Protein AF-A0AAD2CSN5-F1 (afdb_monomer)

Nearest PDB structures (foldseek):
  7kzt-assembly1_L  TM=5.932E-01  e=1.330E-01  Homo sapiens
  6mlc-assembly1_B  TM=6.034E-01  e=1.330E-01  Homo sapiens
  8pda-assembly1_A  TM=5.761E-01  e=2.669E-01  Saccharomyces cerevisiae
  2m6m-assembly1_A  TM=4.533E-01  e=1.757E-01  Saccharomyces cerevisiae S288C

Organism: NCBI:txid2856

Solvent-accessible surface area (backbone atoms only — not comparable to full-atom values): 12809 Å² total; per-residue (Å²): 144,80,83,89,76,83,80,83,79,79,57,78,70,61,60,58,55,56,52,52,53,52,52,53,49,50,52,51,50,52,52,46,53,64,58,66,73,65,65,68,61,76,75,71,47,57,71,68,58,54,49,53,52,51,52,51,53,54,51,51,54,51,53,52,54,54,51,56,68,67,59,58,88,75,79,79,76,84,75,85,80,82,87,80,88,81,88,78,84,89,81,79,88,77,92,76,90,82,80,84,77,94,78,91,76,93,72,88,72,85,68,79,77,68,81,75,72,70,71,39,21,84,82,83,69,45,68,76,57,94,90,62,66,66,42,64,45,80,73,30,97,85,47,89,61,55,32,43,45,69,61,49,50,51,53,49,55,59,32,49,75,69,74,41,43,73,39,52,34,93,86,79,59,46,69,34,45,80,51,81,75,83,74,75,76,76,78,78,76,78,129

Structure (mmCIF, N/CA/C/O backbone):
data_AF-A0AAD2CSN5-F1
#
_entry.id   AF-A0AAD2CSN5-F1
#
loop_
_atom_site.group_PDB
_atom_site.id
_atom_site.type_symbol
_atom_site.label_atom_id
_atom_site.label_alt_id
_atom_site.label_comp_id
_atom_site.label_asym_id
_atom_site.label_entity_id
_atom_site.label_seq_id
_atom_site.pdbx_PDB_ins_code
_atom_site.Cartn_x
_atom_site.Cartn_y
_atom_site.Cartn_z
_atom_site.occupancy
_atom_site.B_iso_or_equiv
_atom_site.auth_seq_id
_atom_site.auth_comp_id
_atom_site.auth_asym_id
_atom_site.auth_atom_id
_atom_site.pdbx_PDB_model_num
ATOM 1 N N . MET A 1 1 ? 34.321 -3.246 55.888 1.00 54.03 1 MET A N 1
ATOM 2 C CA . MET A 1 1 ? 34.648 -2.143 54.964 1.00 54.03 1 MET A CA 1
ATOM 3 C C . MET A 1 1 ? 34.323 -2.605 53.552 1.00 54.03 1 MET A C 1
ATOM 5 O O . MET A 1 1 ? 35.199 -3.124 52.880 1.00 54.03 1 MET A O 1
ATOM 9 N N . ALA A 1 2 ? 33.052 -2.525 53.166 1.00 47.31 2 ALA A N 1
ATOM 10 C CA . ALA A 1 2 ? 32.597 -2.768 51.800 1.00 47.31 2 ALA A CA 1
ATOM 11 C C . ALA A 1 2 ? 31.306 -1.960 51.606 1.00 47.31 2 ALA A C 1
ATOM 13 O O . ALA A 1 2 ? 30.237 -2.350 52.062 1.00 47.31 2 ALA A O 1
ATOM 14 N N . ASP A 1 3 ? 31.517 -0.749 51.101 1.00 52.47 3 ASP A N 1
ATOM 15 C CA . ASP A 1 3 ? 30.753 -0.042 50.076 1.00 52.47 3 ASP A CA 1
ATOM 16 C C . ASP A 1 3 ? 29.225 0.055 50.190 1.00 52.47 3 ASP A C 1
ATOM 18 O O . ASP A 1 3 ? 28.448 -0.752 49.686 1.00 52.47 3 ASP A O 1
ATOM 22 N N . LEU A 1 4 ? 28.832 1.192 50.769 1.00 53.72 4 LEU A N 1
ATOM 23 C CA . LEU A 1 4 ? 27.600 1.925 50.497 1.00 53.72 4 LEU A CA 1
ATOM 24 C C . LEU A 1 4 ? 27.617 2.437 49.044 1.00 53.72 4 LEU A C 1
ATOM 26 O O . LEU A 1 4 ? 28.234 3.460 48.748 1.00 53.72 4 LEU A O 1
ATOM 30 N N . ILE A 1 5 ? 26.934 1.741 48.135 1.00 60.12 5 ILE A N 1
ATOM 31 C CA . ILE A 1 5 ? 26.637 2.254 46.791 1.00 60.12 5 ILE A CA 1
ATOM 32 C C . ILE A 1 5 ? 25.279 2.965 46.852 1.00 60.12 5 ILE A C 1
ATOM 34 O O . ILE A 1 5 ? 24.232 2.327 46.960 1.00 60.12 5 ILE A O 1
ATOM 38 N N . ASN A 1 6 ? 25.325 4.299 46.804 1.00 53.41 6 ASN A N 1
ATOM 39 C CA . ASN A 1 6 ? 24.172 5.194 46.674 1.00 53.41 6 ASN A CA 1
ATOM 40 C C . ASN A 1 6 ? 23.344 4.840 45.426 1.00 53.41 6 ASN A C 1
ATOM 42 O O . ASN A 1 6 ? 23.860 4.887 44.309 1.00 53.41 6 ASN A O 1
ATOM 46 N N . LYS A 1 7 ? 22.055 4.537 45.618 1.00 56.94 7 LYS A N 1
ATOM 47 C CA . LYS A 1 7 ? 21.081 4.221 44.555 1.00 56.94 7 LYS A CA 1
ATOM 48 C C . LYS A 1 7 ? 20.264 5.426 44.063 1.00 56.94 7 LYS A C 1
ATOM 50 O O . LYS A 1 7 ? 19.450 5.266 43.162 1.00 56.94 7 LYS A O 1
ATOM 55 N N . ASP A 1 8 ? 20.520 6.631 44.567 1.00 56.34 8 ASP A N 1
ATOM 56 C CA . ASP A 1 8 ? 19.623 7.781 44.359 1.00 56.34 8 ASP A CA 1
ATOM 57 C C . ASP A 1 8 ? 19.970 8.680 43.153 1.00 56.34 8 ASP A C 1
ATOM 59 O O . ASP A 1 8 ? 19.539 9.826 43.089 1.00 56.34 8 ASP A O 1
ATOM 63 N N . TYR A 1 9 ? 20.743 8.192 42.174 1.00 53.38 9 TYR A N 1
ATOM 64 C CA . TYR A 1 9 ? 21.194 9.000 41.021 1.00 53.38 9 TYR A CA 1
ATOM 65 C C . TYR A 1 9 ? 20.470 8.726 39.693 1.00 53.38 9 TYR A C 1
ATOM 67 O O . TYR A 1 9 ? 20.912 9.191 38.642 1.00 53.38 9 TYR A O 1
ATOM 75 N N . LEU A 1 10 ? 19.339 8.019 39.711 1.00 56.28 10 LEU A N 1
ATOM 76 C CA . LEU A 1 10 ? 18.450 7.917 38.548 1.00 56.28 10 LEU A CA 1
ATOM 77 C C . LEU A 1 10 ? 17.336 8.967 38.662 1.00 56.28 10 LEU A C 1
ATOM 79 O O . LEU A 1 10 ? 16.172 8.652 38.881 1.00 56.28 10 LEU A O 1
ATOM 83 N N . SER A 1 11 ? 17.735 10.238 38.548 1.00 58.28 11 SER A N 1
ATOM 84 C CA . SER A 1 11 ? 16.822 11.379 38.420 1.00 58.28 11 SER A CA 1
ATOM 85 C C . SER A 1 11 ? 16.024 11.259 37.115 1.00 58.28 11 SER A C 1
ATOM 87 O O . SER A 1 11 ? 16.591 10.947 36.062 1.00 58.28 11 SER A O 1
ATOM 89 N N . ASN A 1 12 ? 14.721 11.547 37.176 1.00 57.88 12 ASN A N 1
ATOM 90 C CA . ASN A 1 12 ? 13.755 11.520 36.063 1.00 57.88 12 ASN A CA 1
ATOM 91 C C . ASN A 1 12 ? 14.154 12.363 34.830 1.00 57.88 12 ASN A C 1
ATOM 93 O O . ASN A 1 12 ? 13.525 12.260 33.778 1.00 57.88 12 ASN A O 1
ATOM 97 N N . ASP A 1 13 ? 15.215 13.161 34.919 1.00 58.38 13 ASP A N 1
ATOM 98 C CA . ASP A 1 13 ? 15.702 14.026 33.842 1.00 58.38 13 ASP A CA 1
ATOM 99 C C . ASP A 1 13 ? 16.348 13.246 32.680 1.00 58.38 13 ASP A C 1
ATOM 101 O O . ASP A 1 13 ? 16.344 13.706 31.537 1.00 58.38 13 ASP A O 1
ATOM 105 N N . GLY A 1 14 ? 16.855 12.031 32.927 1.00 56.25 14 GLY A N 1
ATOM 106 C CA . GLY A 1 14 ? 17.477 11.203 31.883 1.00 56.25 14 GLY A CA 1
ATOM 107 C C . GLY A 1 14 ? 16.490 10.670 30.834 1.00 56.25 14 GLY A C 1
ATOM 108 O O . GLY A 1 14 ? 16.851 10.493 29.667 1.00 56.25 14 GLY A O 1
ATOM 109 N N . ALA A 1 15 ? 15.228 10.457 31.219 1.00 62.59 15 ALA A N 1
ATOM 110 C CA . ALA A 1 15 ? 14.200 9.891 30.343 1.00 62.59 15 ALA A CA 1
ATOM 111 C C . ALA A 1 15 ? 13.746 10.873 29.242 1.00 62.59 15 ALA A C 1
ATOM 113 O O . ALA A 1 15 ? 13.434 10.461 28.119 1.00 62.59 15 ALA A O 1
ATOM 114 N N . PHE A 1 16 ? 13.776 12.179 29.522 1.00 69.38 16 PHE A N 1
ATOM 115 C CA . PHE A 1 16 ? 13.404 13.220 28.556 1.00 69.38 16 PHE A CA 1
ATOM 116 C C . PHE A 1 16 ? 14.438 13.390 27.436 1.00 69.38 16 PHE A C 1
ATOM 118 O O . PHE A 1 16 ? 14.083 13.655 26.288 1.00 69.38 16 PHE A O 1
ATOM 125 N N . ILE A 1 17 ? 15.723 13.184 27.734 1.00 72.12 17 ILE A N 1
ATOM 126 C CA . ILE A 1 17 ? 16.783 13.297 26.724 1.00 72.12 17 ILE A CA 1
ATOM 127 C C . ILE A 1 17 ? 16.720 12.127 25.732 1.00 72.12 17 ILE A C 1
ATOM 129 O O . ILE A 1 17 ? 16.844 12.330 24.524 1.00 72.12 17 ILE A O 1
ATOM 133 N N . LEU A 1 18 ? 16.462 10.910 26.217 1.00 72.62 18 LEU A N 1
ATOM 134 C CA . LEU A 1 18 ? 16.354 9.717 25.369 1.00 72.62 18 LEU A CA 1
ATOM 135 C C . LEU A 1 18 ? 15.152 9.782 24.418 1.00 72.62 18 LEU A C 1
ATOM 137 O O . LEU A 1 18 ? 15.288 9.497 23.228 1.00 72.62 18 LEU A O 1
ATOM 141 N N . THR A 1 19 ? 13.994 10.213 24.917 1.00 75.94 19 THR A N 1
ATOM 142 C CA . THR A 1 19 ? 12.788 10.394 24.092 1.00 75.94 19 THR A CA 1
ATOM 143 C C . THR A 1 19 ? 12.975 11.495 23.048 1.00 75.94 19 THR A C 1
ATOM 145 O O . THR A 1 19 ? 12.644 11.288 21.879 1.00 75.94 19 THR A O 1
ATOM 148 N N . GLY A 1 20 ? 13.600 12.617 23.418 1.00 80.94 20 GLY A N 1
ATOM 149 C CA . GLY A 1 20 ? 13.918 13.698 22.482 1.00 80.94 20 GLY A CA 1
ATOM 150 C C . GLY A 1 20 ? 14.808 13.257 21.312 1.00 80.94 20 GLY A C 1
ATOM 151 O O . GLY A 1 20 ? 14.524 13.587 20.159 1.00 80.94 20 GLY A O 1
ATOM 152 N N . VAL A 1 21 ? 15.850 12.461 21.577 1.00 83.19 21 VAL A N 1
ATOM 153 C CA . VAL A 1 21 ? 16.768 11.963 20.534 1.00 83.19 21 VAL A CA 1
ATOM 154 C C . VAL A 1 21 ? 16.072 10.985 19.580 1.00 83.19 21 VAL A C 1
ATOM 156 O O . VAL A 1 21 ? 16.284 11.060 18.367 1.00 83.19 21 VAL A O 1
ATOM 159 N N . LEU A 1 22 ? 15.206 10.104 20.091 1.00 83.56 22 LEU A N 1
ATOM 160 C CA . LEU A 1 22 ? 14.456 9.153 19.262 1.00 83.56 22 LEU A CA 1
ATOM 161 C C . LEU A 1 22 ? 13.458 9.856 18.331 1.00 83.56 22 LEU A C 1
ATOM 163 O O . LEU A 1 22 ? 13.408 9.543 17.140 1.00 83.56 22 LEU A O 1
ATOM 167 N N . VAL A 1 23 ? 12.718 10.846 18.841 1.00 87.88 23 VAL A N 1
ATOM 168 C CA . VAL A 1 23 ? 11.764 11.632 18.040 1.00 87.88 23 VAL A CA 1
ATOM 169 C C . VAL A 1 23 ? 12.491 12.437 16.961 1.00 87.88 23 VAL A C 1
ATOM 171 O O . VAL A 1 23 ? 12.096 12.404 15.795 1.00 87.88 23 VAL A O 1
ATOM 174 N N . ALA A 1 24 ? 13.600 13.100 17.304 1.00 88.94 24 ALA A N 1
ATOM 175 C CA . ALA A 1 24 ? 14.408 13.827 16.327 1.00 88.94 24 ALA A CA 1
ATOM 176 C C . ALA A 1 24 ? 14.961 12.896 15.230 1.00 88.94 24 ALA A C 1
ATOM 178 O O . ALA A 1 24 ? 14.897 13.227 14.044 1.00 88.94 24 ALA A O 1
ATOM 179 N N . GLY A 1 25 ? 15.439 11.702 15.599 1.00 86.31 25 GLY A N 1
ATOM 180 C CA . GLY A 1 25 ? 15.899 10.689 14.648 1.00 86.31 25 GLY A CA 1
ATOM 181 C C . GLY A 1 25 ? 14.795 10.204 13.701 1.00 86.31 25 GLY A C 1
ATOM 182 O O . GLY A 1 25 ? 15.027 10.086 12.495 1.00 86.31 25 GLY A O 1
ATOM 183 N N . ALA A 1 26 ? 13.581 9.985 14.216 1.00 85.00 26 ALA A N 1
ATOM 184 C CA . ALA A 1 26 ? 12.422 9.591 13.415 1.00 85.00 26 ALA A CA 1
ATOM 185 C C . ALA A 1 26 ? 12.023 10.680 12.407 1.00 85.00 26 ALA A C 1
ATOM 187 O O . ALA A 1 26 ? 11.817 10.377 11.231 1.00 85.00 26 ALA A O 1
ATOM 188 N N . LEU A 1 27 ? 12.005 11.950 12.825 1.00 89.44 27 LEU A N 1
ATOM 189 C CA . LEU A 1 27 ? 11.700 13.081 11.944 1.00 89.44 27 LEU A CA 1
ATOM 190 C C . LEU A 1 27 ? 12.760 13.269 10.851 1.00 89.44 27 LEU A C 1
ATOM 192 O O . LEU A 1 27 ? 12.413 13.491 9.691 1.00 89.44 27 LEU A O 1
ATOM 196 N N . ILE A 1 28 ? 14.047 13.124 11.184 1.00 85.06 28 ILE A N 1
ATOM 197 C CA . ILE A 1 28 ? 15.138 13.189 10.199 1.00 85.06 28 ILE A CA 1
ATOM 198 C C . ILE A 1 28 ? 15.017 12.044 9.190 1.00 85.06 28 ILE A C 1
ATOM 200 O O . ILE A 1 28 ? 15.126 12.277 7.986 1.00 85.06 28 ILE A O 1
ATOM 204 N N . LYS A 1 29 ? 14.747 10.816 9.650 1.00 82.44 29 LYS A N 1
ATOM 205 C CA . LYS A 1 29 ? 14.558 9.651 8.775 1.00 82.44 29 LYS A CA 1
ATOM 206 C C . LYS A 1 29 ? 13.332 9.818 7.877 1.00 82.44 29 LYS A C 1
ATOM 208 O O . LYS A 1 29 ? 13.428 9.568 6.680 1.00 82.44 29 LYS A O 1
ATOM 213 N N . TYR A 1 30 ? 12.216 10.301 8.418 1.00 81.69 30 TYR A N 1
ATOM 214 C CA . TYR A 1 30 ? 11.004 10.603 7.655 1.00 81.69 30 TYR A CA 1
ATOM 215 C C . TYR A 1 30 ? 11.252 11.680 6.589 1.00 81.69 30 TYR A C 1
ATOM 217 O O . TYR A 1 30 ? 10.888 11.505 5.425 1.00 81.69 30 TYR A O 1
ATOM 225 N N . ALA A 1 31 ? 11.953 12.762 6.942 1.00 77.62 31 ALA A N 1
ATOM 226 C CA . ALA A 1 31 ? 12.332 13.813 6.002 1.00 77.62 31 ALA A CA 1
ATOM 227 C C . ALA A 1 31 ? 13.316 13.313 4.929 1.00 77.62 31 ALA A C 1
ATOM 229 O O . ALA A 1 31 ? 13.211 13.709 3.767 1.00 77.62 31 ALA A O 1
ATOM 230 N N . TYR A 1 32 ? 14.250 12.427 5.291 1.00 73.62 32 TYR A N 1
ATOM 231 C CA . TYR A 1 32 ? 15.197 11.816 4.357 1.00 73.62 32 TYR A CA 1
ATOM 232 C C . TYR A 1 32 ? 14.491 10.881 3.373 1.00 73.62 32 TYR A C 1
ATOM 234 O O . TYR A 1 32 ? 14.701 10.996 2.169 1.00 73.62 32 TYR A O 1
ATOM 242 N N . LEU A 1 33 ? 13.588 10.022 3.852 1.00 68.75 33 LEU A N 1
ATOM 243 C CA . LEU A 1 33 ? 12.766 9.157 3.000 1.00 68.75 33 LEU A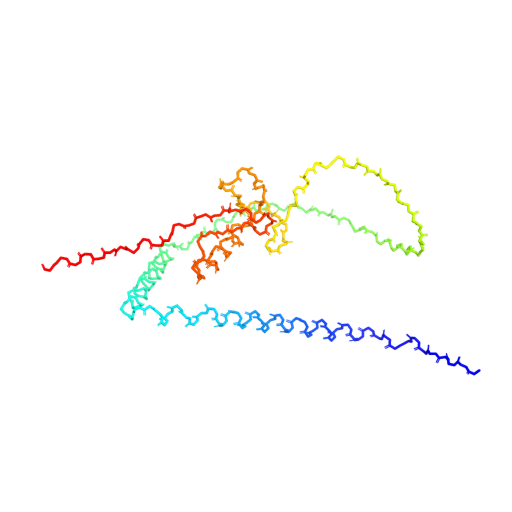 CA 1
ATOM 244 C C . LEU A 1 33 ? 11.856 9.980 2.076 1.00 68.75 33 LEU A C 1
ATOM 246 O O . LEU A 1 33 ? 11.791 9.709 0.877 1.00 68.75 33 LEU A O 1
ATOM 250 N N . SER A 1 34 ? 11.258 11.056 2.594 1.00 71.50 34 SER A N 1
ATOM 251 C CA . SER A 1 34 ? 10.435 11.983 1.808 1.00 71.50 34 SER A CA 1
ATOM 252 C C . SER A 1 34 ? 11.236 12.741 0.739 1.00 71.50 34 SER A C 1
ATOM 254 O O . SER A 1 34 ? 10.705 13.054 -0.326 1.00 71.50 34 SER A O 1
ATOM 256 N N . ARG A 1 35 ? 12.521 13.042 0.985 1.00 64.12 35 ARG A N 1
ATOM 257 C CA . ARG A 1 35 ? 13.393 13.747 0.024 1.00 64.12 35 ARG A CA 1
ATOM 258 C C . ARG A 1 35 ? 14.090 12.824 -0.973 1.00 64.12 35 ARG A C 1
ATOM 260 O O . ARG A 1 35 ? 14.233 13.211 -2.130 1.00 64.12 35 ARG A O 1
ATOM 267 N N . CYS A 1 36 ? 14.508 11.628 -0.566 1.00 51.25 36 CYS A N 1
ATOM 268 C CA . CYS A 1 36 ? 15.150 10.662 -1.460 1.00 51.25 36 CYS A CA 1
ATOM 269 C C . CYS A 1 36 ? 14.147 9.934 -2.368 1.00 51.25 36 CYS A C 1
ATOM 271 O O . CYS A 1 36 ? 14.530 9.512 -3.452 1.00 51.25 36 CYS A O 1
ATOM 273 N N . GLY A 1 37 ? 12.863 9.852 -1.995 1.00 47.75 37 GLY A N 1
ATOM 274 C CA . GLY A 1 37 ? 11.825 9.203 -2.807 1.00 47.75 37 GLY A CA 1
ATOM 275 C C . GLY A 1 37 ? 11.307 9.999 -4.014 1.00 47.75 37 GLY A C 1
ATOM 276 O O . GLY A 1 37 ? 10.537 9.451 -4.795 1.00 47.75 37 GLY A O 1
ATOM 277 N N . ARG A 1 38 ? 11.700 11.270 -4.191 1.00 48.91 38 ARG A N 1
ATOM 278 C CA . ARG A 1 38 ? 11.175 12.140 -5.267 1.00 48.91 38 ARG A CA 1
ATOM 279 C C . ARG A 1 38 ? 12.132 12.422 -6.423 1.00 48.91 38 ARG A C 1
ATOM 281 O O . ARG A 1 38 ? 11.715 13.070 -7.372 1.00 48.91 38 ARG A O 1
ATOM 288 N N . ARG A 1 39 ? 13.397 11.992 -6.362 1.00 50.38 39 ARG A N 1
ATOM 289 C CA . ARG A 1 39 ? 14.408 12.437 -7.342 1.00 50.38 39 ARG A CA 1
ATOM 290 C C . ARG A 1 39 ? 14.676 11.511 -8.523 1.00 50.38 39 ARG A C 1
ATOM 292 O O . ARG A 1 39 ? 15.367 11.944 -9.422 1.00 50.38 39 ARG A O 1
ATOM 299 N N . THR A 1 40 ? 14.134 10.299 -8.589 1.00 51.69 40 THR A N 1
ATOM 300 C CA . THR A 1 40 ? 14.549 9.355 -9.650 1.00 51.69 40 THR A CA 1
ATOM 301 C C . THR A 1 40 ? 13.484 9.027 -10.688 1.00 51.69 40 THR A C 1
ATOM 303 O O . THR A 1 40 ? 13.754 8.212 -11.560 1.00 51.69 40 THR A O 1
ATOM 306 N N . PHE A 1 41 ? 12.287 9.620 -10.618 1.00 50.75 41 PHE A N 1
ATOM 307 C CA . PHE A 1 41 ? 11.259 9.373 -11.638 1.00 50.75 41 PHE A CA 1
ATOM 308 C C . PHE A 1 41 ? 11.254 10.440 -12.739 1.00 50.75 41 PHE A C 1
ATOM 310 O O . PHE A 1 41 ? 11.242 10.095 -13.913 1.00 50.75 41 PHE A O 1
ATOM 317 N N . GLU A 1 42 ? 11.365 11.724 -12.384 1.00 54.47 42 GLU A N 1
ATOM 318 C CA . GLU A 1 42 ? 11.400 12.818 -13.372 1.00 54.47 42 GLU A CA 1
ATOM 319 C C . GLU A 1 42 ? 12.690 12.825 -14.216 1.00 54.47 42 GLU A C 1
ATOM 321 O O . GLU A 1 42 ? 12.665 13.288 -15.347 1.00 54.47 42 GLU A O 1
ATOM 326 N N . GLU A 1 43 ? 13.802 12.286 -13.696 1.00 56.72 43 GLU A N 1
ATOM 327 C CA . GLU A 1 43 ? 15.080 12.175 -14.429 1.00 56.72 43 GLU A CA 1
ATOM 328 C C . GLU A 1 43 ? 15.134 10.986 -15.402 1.00 56.72 43 GLU A C 1
ATOM 330 O O . GLU A 1 43 ? 16.008 10.948 -16.263 1.00 56.72 43 GLU A O 1
ATOM 335 N N . LEU A 1 44 ? 14.232 10.008 -15.260 1.00 67.62 44 LEU A N 1
ATOM 336 C CA . LEU A 1 44 ? 14.195 8.813 -16.112 1.00 67.62 44 LEU A CA 1
ATOM 337 C C . LEU A 1 44 ? 13.106 8.881 -17.195 1.00 67.62 44 LEU A C 1
ATOM 339 O O . LEU A 1 44 ? 13.051 8.001 -18.051 1.00 67.62 44 LEU A O 1
ATOM 343 N N . MET A 1 45 ? 12.234 9.888 -17.134 1.00 73.56 45 MET A N 1
ATOM 344 C CA . MET A 1 45 ? 11.224 10.155 -18.153 1.00 73.56 45 MET A CA 1
ATOM 345 C C . MET A 1 45 ? 11.832 10.934 -19.315 1.00 73.56 45 MET A C 1
ATOM 347 O O . MET A 1 45 ? 12.668 11.818 -19.120 1.00 73.56 45 MET A O 1
ATOM 351 N N . ASP A 1 46 ? 11.376 10.620 -20.525 1.00 88.31 46 ASP A N 1
ATOM 352 C CA . ASP A 1 46 ? 11.735 11.386 -21.710 1.00 88.31 46 ASP A CA 1
ATOM 353 C C . ASP A 1 46 ? 11.258 12.845 -21.528 1.00 88.31 46 ASP A C 1
ATOM 355 O O . ASP A 1 46 ? 10.117 13.064 -21.095 1.00 88.31 46 ASP A O 1
ATOM 359 N N . PRO A 1 47 ? 12.104 13.863 -21.784 1.00 88.12 47 PRO A N 1
ATOM 360 C CA . PRO A 1 47 ? 11.743 15.269 -21.596 1.00 88.12 47 PRO A CA 1
ATOM 361 C C . PRO A 1 47 ? 10.457 15.681 -22.327 1.00 88.12 47 PRO A C 1
ATOM 363 O O . PRO A 1 47 ? 9.741 16.551 -21.828 1.00 88.12 47 PRO A O 1
ATOM 366 N N . GLU A 1 48 ? 10.136 15.049 -23.460 1.00 92.94 48 GLU A N 1
ATOM 367 C CA . GLU A 1 48 ? 8.891 15.298 -24.198 1.00 92.94 48 GLU A CA 1
ATOM 368 C C . GLU A 1 48 ? 7.652 14.825 -23.415 1.00 92.94 48 GLU A C 1
ATOM 370 O O . GLU A 1 48 ? 6.665 15.554 -23.280 1.00 92.94 48 GLU A O 1
ATOM 375 N N . GLU A 1 49 ? 7.716 13.636 -22.813 1.00 89.88 49 GLU A N 1
ATOM 376 C CA . GLU A 1 49 ? 6.618 13.070 -22.022 1.00 89.88 49 GLU A CA 1
ATOM 377 C C . GLU A 1 49 ? 6.421 13.840 -20.705 1.00 89.88 49 GLU A C 1
ATOM 379 O O . GLU A 1 49 ? 5.291 14.079 -20.268 1.00 89.88 49 GLU A O 1
ATOM 384 N N . ALA A 1 50 ? 7.516 14.319 -20.106 1.00 85.00 50 ALA A N 1
ATOM 385 C CA . ALA A 1 50 ? 7.468 15.182 -18.928 1.00 85.00 50 ALA A CA 1
ATOM 386 C C . ALA A 1 50 ? 6.768 16.521 -19.216 1.00 85.00 50 ALA A C 1
ATOM 388 O O . ALA A 1 50 ? 6.006 17.020 -18.381 1.00 85.00 50 ALA A O 1
ATOM 389 N N . GLU A 1 51 ? 6.990 17.108 -20.395 1.00 92.69 51 GLU A N 1
ATOM 390 C CA . GLU A 1 51 ? 6.289 18.324 -20.804 1.00 92.69 51 GLU A CA 1
ATOM 391 C C . GLU A 1 51 ? 4.797 18.060 -21.045 1.00 92.69 51 GLU A C 1
ATOM 393 O O . GLU A 1 51 ? 3.959 18.804 -20.526 1.00 92.69 51 GLU A O 1
ATOM 398 N N . ALA A 1 52 ? 4.451 16.974 -21.741 1.00 92.81 52 ALA A N 1
ATOM 399 C CA . ALA A 1 52 ? 3.061 16.584 -21.975 1.00 92.81 52 ALA A CA 1
ATOM 400 C C . ALA A 1 52 ? 2.291 16.388 -20.658 1.00 92.81 52 ALA A C 1
ATOM 402 O O . ALA A 1 52 ? 1.177 16.893 -20.495 1.00 92.81 52 ALA A O 1
ATOM 403 N N . GLN A 1 53 ? 2.911 15.742 -19.668 1.00 88.56 53 GLN A N 1
ATOM 404 C CA . GLN A 1 53 ? 2.294 15.534 -18.360 1.00 88.56 53 GLN A CA 1
ATOM 405 C C . GLN A 1 53 ? 2.108 16.850 -17.586 1.00 88.56 53 GLN A C 1
ATOM 407 O O . GLN A 1 53 ? 1.079 17.051 -16.934 1.00 88.56 53 GLN A O 1
ATOM 412 N N . ARG A 1 54 ? 3.059 17.790 -17.688 1.00 89.75 54 ARG A N 1
ATOM 413 C CA . ARG A 1 54 ? 2.906 19.143 -17.121 1.00 89.75 54 ARG A CA 1
ATOM 414 C C . ARG A 1 54 ? 1.770 19.908 -17.794 1.00 89.75 54 ARG A C 1
ATOM 416 O O . ARG A 1 54 ? 1.004 20.570 -17.095 1.00 89.75 54 ARG A O 1
ATOM 423 N N . GLN A 1 55 ? 1.631 19.798 -19.115 1.00 96.12 55 GLN A N 1
ATOM 424 C CA . GLN A 1 55 ? 0.528 20.413 -19.854 1.00 96.12 55 GLN A CA 1
ATOM 425 C C . GLN A 1 55 ? -0.826 19.806 -19.460 1.00 96.12 55 GLN A C 1
ATOM 427 O O . GLN A 1 55 ? -1.775 20.554 -19.222 1.00 96.12 55 GLN A O 1
ATOM 432 N N . GLN A 1 56 ? -0.911 18.480 -19.313 1.00 94.94 56 GLN A N 1
ATOM 433 C CA . GLN A 1 56 ? -2.127 17.798 -18.866 1.00 94.94 56 GLN A CA 1
ATOM 434 C C . GLN A 1 56 ? -2.523 18.223 -17.449 1.00 94.94 56 GLN A C 1
ATOM 436 O O . GLN A 1 56 ? -3.660 18.633 -17.226 1.00 94.94 56 GLN A O 1
ATOM 441 N N . LYS A 1 57 ? -1.578 18.213 -16.503 1.00 92.88 57 LYS A N 1
ATOM 442 C CA . LYS A 1 57 ? -1.839 18.651 -15.128 1.00 92.88 57 LYS A CA 1
ATOM 443 C C . LYS A 1 57 ? -2.267 20.120 -15.068 1.00 92.88 57 LYS A C 1
ATOM 445 O O . LYS A 1 57 ? -3.211 20.462 -14.363 1.00 92.88 57 LYS A O 1
ATOM 450 N N . ALA A 1 58 ? -1.620 20.990 -15.846 1.00 94.75 58 ALA A N 1
ATOM 451 C CA . ALA A 1 58 ? -2.017 22.391 -15.946 1.00 94.75 58 ALA A CA 1
ATOM 452 C C . ALA A 1 58 ? -3.427 22.557 -16.548 1.00 94.75 58 ALA A C 1
ATOM 454 O O . ALA A 1 58 ? -4.160 23.467 -16.160 1.00 94.75 58 ALA A O 1
ATOM 455 N N . ALA A 1 59 ? -3.829 21.692 -17.484 1.00 95.88 59 ALA A N 1
ATOM 456 C CA . ALA A 1 59 ? -5.183 21.682 -18.030 1.00 95.88 59 ALA A CA 1
ATOM 457 C C . ALA A 1 59 ? -6.219 21.219 -16.990 1.00 95.88 59 ALA A C 1
ATOM 459 O O . ALA A 1 59 ? -7.270 21.847 -16.864 1.00 95.88 59 ALA A O 1
ATOM 460 N N . GLU A 1 60 ? -5.913 20.188 -16.202 1.00 94.19 60 GLU A N 1
ATOM 461 C CA . GLU A 1 60 ? -6.774 19.727 -15.105 1.00 94.19 60 GLU A CA 1
ATOM 462 C C . GLU A 1 60 ? -6.951 20.800 -14.023 1.00 94.19 60 GLU A C 1
ATOM 464 O O . GLU A 1 60 ? -8.075 21.063 -13.592 1.00 94.19 60 GLU A O 1
ATOM 469 N N . GLU A 1 61 ? -5.876 21.492 -13.633 1.00 94.19 61 GLU A N 1
ATOM 470 C CA . GLU A 1 61 ? -5.952 22.602 -12.674 1.00 94.19 61 GLU A CA 1
ATOM 471 C C . GLU A 1 61 ? -6.821 23.758 -13.203 1.00 94.19 61 GLU A C 1
ATOM 473 O O . GLU A 1 61 ? -7.602 24.343 -12.447 1.00 94.19 61 GLU A O 1
ATOM 478 N N . ARG A 1 62 ? -6.773 24.046 -14.513 1.00 94.50 62 ARG A N 1
ATOM 479 C CA . ARG A 1 62 ? -7.666 25.034 -15.151 1.00 94.50 62 ARG A CA 1
ATOM 480 C C . ARG A 1 62 ? -9.133 24.611 -15.106 1.00 94.50 62 ARG A C 1
ATOM 482 O O . ARG A 1 62 ? -9.989 25.449 -14.825 1.00 94.50 62 ARG A O 1
ATOM 489 N N . LEU A 1 63 ? -9.428 23.337 -15.362 1.00 94.88 63 LEU A N 1
ATOM 490 C CA . LEU A 1 63 ? -10.793 22.811 -15.265 1.00 94.88 63 LEU A CA 1
ATOM 491 C C . LEU A 1 63 ? -11.312 22.875 -13.825 1.00 94.88 63 LEU A C 1
ATOM 493 O O . LEU A 1 63 ? -12.450 23.278 -13.598 1.00 94.88 63 LEU A O 1
ATOM 497 N N . CYS A 1 64 ? -10.464 22.550 -12.846 1.00 87.94 64 CYS A N 1
ATOM 498 C CA . CYS A 1 64 ? -10.807 22.655 -11.431 1.00 87.94 64 CYS A CA 1
ATOM 499 C C . CYS A 1 64 ? -11.163 24.100 -11.040 1.00 87.94 64 CYS A C 1
ATOM 501 O O . CYS A 1 64 ? -12.198 24.338 -10.420 1.00 87.94 64 CYS A O 1
ATOM 503 N N . MET A 1 65 ? -10.370 25.083 -11.481 1.00 89.06 65 MET A N 1
ATOM 504 C CA . MET A 1 65 ? -10.661 26.502 -11.244 1.00 89.06 65 MET A CA 1
ATOM 505 C C . MET A 1 65 ? -11.998 26.949 -11.860 1.00 89.06 65 MET A C 1
ATOM 507 O O . MET A 1 65 ? -12.772 27.630 -11.190 1.00 89.06 65 MET A O 1
ATOM 511 N N . GLN A 1 66 ? -12.320 26.518 -13.085 1.00 92.00 66 GLN A N 1
ATOM 512 C CA . GLN A 1 66 ? -13.613 26.825 -13.720 1.00 92.00 66 GLN A CA 1
ATOM 513 C C . GLN A 1 66 ? -14.808 26.195 -12.990 1.00 92.00 66 GLN A C 1
ATOM 515 O O . GLN A 1 66 ? -15.887 26.792 -12.917 1.00 92.00 66 GLN A O 1
ATOM 520 N N . LEU A 1 67 ? -14.636 24.993 -12.435 1.00 88.44 67 LEU A N 1
ATOM 521 C CA . LEU A 1 67 ? -15.680 24.338 -11.646 1.00 88.44 67 LEU A CA 1
ATOM 522 C C . LEU A 1 67 ? -15.959 25.095 -10.346 1.00 88.44 67 LEU A C 1
ATOM 524 O O . LEU A 1 67 ? -17.122 25.272 -9.989 1.00 88.44 67 LEU A O 1
ATOM 528 N N . VAL A 1 68 ? -14.920 25.596 -9.674 1.00 85.19 68 VAL A N 1
ATOM 529 C CA . VAL A 1 68 ? -15.079 26.400 -8.452 1.00 85.19 68 VAL A CA 1
ATOM 530 C C . VAL A 1 68 ? -15.832 27.704 -8.733 1.00 85.19 68 VAL A C 1
ATOM 532 O O . VAL A 1 68 ? -16.690 28.080 -7.941 1.00 85.19 68 VAL A O 1
ATOM 535 N N . GLU A 1 69 ? -15.594 28.360 -9.873 1.00 86.50 69 GLU A N 1
ATOM 536 C CA . GLU A 1 69 ? -16.361 29.553 -10.274 1.00 86.50 69 GLU A CA 1
ATOM 537 C C . GLU A 1 69 ? -17.828 29.242 -10.614 1.00 86.50 69 GLU A C 1
ATOM 539 O O . GLU A 1 69 ? -18.713 30.071 -10.396 1.00 86.50 69 GLU A O 1
ATOM 544 N N . SER A 1 70 ? -18.101 28.038 -11.126 1.00 85.00 70 SER A N 1
ATOM 545 C CA . SER A 1 70 ? -19.454 27.601 -11.495 1.00 85.00 70 SER A CA 1
ATOM 546 C C . SER A 1 70 ? -20.315 27.253 -10.276 1.00 85.00 70 SER A C 1
ATOM 548 O O . SER A 1 70 ? -21.543 27.377 -10.318 1.00 85.00 70 SER A O 1
ATOM 550 N N . ILE A 1 71 ? -19.690 26.851 -9.167 1.00 82.06 71 ILE A N 1
ATOM 551 C CA . ILE A 1 71 ? -20.359 26.659 -7.879 1.00 82.06 71 ILE A CA 1
ATOM 552 C C . ILE A 1 71 ? -20.492 28.039 -7.225 1.00 82.06 71 ILE A C 1
ATOM 554 O O . ILE A 1 71 ? -19.705 28.441 -6.372 1.00 82.06 71 ILE A O 1
ATOM 558 N N . GLY A 1 72 ? -21.495 28.802 -7.664 1.00 74.69 72 GLY A N 1
ATOM 559 C CA . GLY A 1 72 ? -21.820 30.098 -7.072 1.00 74.69 72 GLY A CA 1
ATOM 560 C C . GLY A 1 72 ? -22.0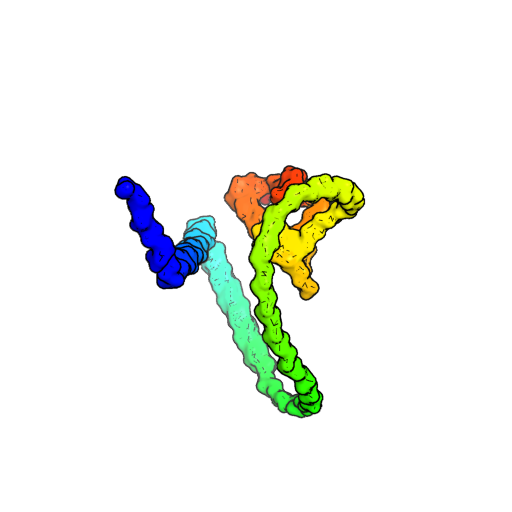45 30.013 -5.550 1.00 74.69 72 GLY A C 1
ATOM 561 O O . GLY A 1 72 ? -22.293 28.929 -5.014 1.00 74.69 72 GLY A O 1
ATOM 562 N N . PRO A 1 73 ? -21.993 31.149 -4.828 1.00 70.75 73 PRO A N 1
ATOM 563 C CA . PRO A 1 73 ? -22.099 31.181 -3.373 1.00 70.75 73 PRO A CA 1
ATOM 564 C C . PRO A 1 73 ? -23.408 30.533 -2.917 1.00 70.75 73 PRO A C 1
ATOM 566 O O . PRO A 1 73 ? -24.496 31.097 -3.070 1.00 70.75 73 PRO A O 1
ATOM 569 N N . PHE A 1 74 ? -23.290 29.335 -2.344 1.00 60.50 74 PHE A N 1
ATOM 570 C CA . PHE A 1 74 ? -24.401 28.630 -1.730 1.00 60.50 74 PHE A CA 1
ATOM 571 C C . PHE A 1 74 ? -24.930 29.501 -0.589 1.00 60.50 74 PHE A C 1
ATOM 573 O O . PHE A 1 74 ? -24.271 29.697 0.435 1.00 60.50 74 PHE A O 1
ATOM 580 N N . LYS A 1 75 ? -26.127 30.068 -0.773 1.00 65.94 75 LYS A N 1
ATOM 581 C CA . LYS A 1 75 ? -26.848 30.749 0.301 1.00 65.94 75 LYS A CA 1
ATOM 582 C C . LYS A 1 75 ? -27.191 29.695 1.345 1.00 65.94 75 LYS A C 1
ATOM 584 O O . LYS A 1 75 ? -28.131 28.928 1.171 1.00 65.94 75 LYS A O 1
ATOM 589 N N . SER A 1 76 ? -26.383 29.651 2.398 1.00 59.12 76 SER A N 1
ATOM 590 C CA . SER A 1 76 ? -26.538 28.735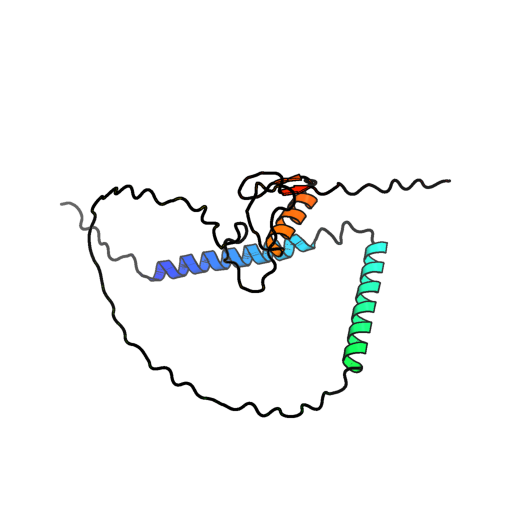 3.519 1.00 59.12 76 SER A CA 1
ATOM 591 C C . SER A 1 76 ? -27.888 28.985 4.195 1.00 59.12 76 SER A C 1
ATOM 593 O O . SER A 1 76 ? -28.072 29.954 4.935 1.00 59.12 76 SER A O 1
ATOM 595 N N . THR A 1 77 ? -28.879 28.146 3.893 1.00 56.25 77 THR A N 1
ATOM 596 C CA . THR A 1 77 ? -30.132 28.105 4.644 1.00 56.25 77 THR A CA 1
ATOM 597 C C . THR A 1 77 ? -29.832 27.453 5.984 1.00 56.25 77 THR A C 1
ATOM 599 O O . THR A 1 77 ? -29.638 26.244 6.075 1.00 56.25 77 THR A O 1
ATOM 602 N N . LYS A 1 78 ? -29.749 28.303 7.008 1.00 58.06 78 LYS A N 1
ATOM 603 C CA . LYS A 1 78 ? -29.538 28.001 8.425 1.00 58.06 78 LYS A CA 1
ATOM 604 C C . LYS A 1 78 ? -30.442 26.852 8.889 1.00 58.06 78 LYS A C 1
ATOM 606 O O . LYS A 1 78 ? -31.604 27.072 9.225 1.00 58.06 78 LYS A O 1
ATOM 611 N N . SER A 1 79 ? -29.900 25.635 8.900 1.00 53.75 79 SER A N 1
ATOM 612 C CA . SER A 1 79 ? -30.564 24.469 9.476 1.00 53.75 79 SER A CA 1
ATOM 613 C C . SER A 1 79 ? -30.398 24.515 10.995 1.00 53.75 79 SER A C 1
ATOM 615 O O . SER A 1 79 ? -29.295 24.658 11.520 1.00 53.75 79 SER A O 1
ATOM 617 N N . LYS A 1 80 ? -31.530 24.504 11.692 1.00 57.44 80 LYS A N 1
ATOM 618 C CA . LYS A 1 80 ? -31.675 24.655 13.140 1.00 57.44 80 LYS A CA 1
ATOM 619 C C . LYS A 1 80 ? -31.332 23.320 13.810 1.00 57.44 80 LYS A C 1
ATOM 621 O O . LYS A 1 80 ? -32.196 22.459 13.907 1.00 57.44 80 LYS A O 1
ATOM 626 N N . GLN A 1 81 ? -30.082 23.148 14.239 1.00 55.06 81 GLN A N 1
ATOM 627 C CA . GLN A 1 81 ? -29.676 22.027 15.091 1.00 55.06 81 GLN A CA 1
ATOM 628 C C . GLN A 1 81 ? -30.105 22.303 16.536 1.00 55.06 81 GLN A C 1
ATOM 630 O O . GLN A 1 81 ? -29.758 23.327 17.125 1.00 55.06 81 GLN A O 1
ATOM 635 N N . THR A 1 82 ? -30.929 21.402 17.056 1.00 46.12 82 THR A N 1
ATOM 636 C CA . THR A 1 82 ? -31.384 21.323 18.441 1.00 46.12 82 THR A CA 1
ATOM 637 C C . THR A 1 82 ? -30.277 20.739 19.308 1.00 46.12 82 THR A C 1
ATOM 639 O O . THR A 1 82 ? -29.763 19.661 19.025 1.00 46.12 82 THR A O 1
ATOM 642 N N . SER A 1 83 ? -29.914 21.491 20.340 1.00 52.53 83 SER A N 1
ATOM 643 C CA . SER A 1 83 ? -29.047 21.113 21.448 1.00 52.53 83 SER A CA 1
ATOM 644 C C . SER A 1 83 ? -29.780 20.161 22.391 1.00 52.53 83 SER A C 1
ATOM 646 O O . SER A 1 83 ? -30.808 20.543 22.950 1.00 52.53 83 SER A O 1
ATOM 648 N N . GLU A 1 84 ? -29.232 18.970 22.605 1.00 63.56 84 GLU A N 1
ATOM 649 C CA . GLU A 1 84 ? -29.489 18.186 23.812 1.00 63.56 84 GLU A CA 1
ATOM 650 C C . GLU A 1 84 ? -28.148 18.015 24.530 1.00 63.56 84 GLU A C 1
ATOM 652 O O . GLU A 1 84 ? -27.201 17.431 24.006 1.00 63.56 84 GLU A O 1
ATOM 657 N N . GLU A 1 85 ? -28.065 18.661 25.691 1.00 59.19 85 GLU A N 1
ATOM 658 C CA . GLU A 1 85 ? -26.942 18.663 26.619 1.00 59.19 85 GLU A CA 1
ATOM 659 C C . GLU A 1 85 ? -27.020 17.378 27.455 1.00 59.19 85 GLU A C 1
ATOM 661 O O . GLU A 1 85 ? -28.006 17.144 28.155 1.00 59.19 85 GLU A O 1
ATOM 666 N N . GLY A 1 86 ? -26.004 16.521 27.341 1.00 52.22 86 GLY A N 1
ATOM 667 C CA . GLY A 1 86 ? -25.830 15.329 28.167 1.00 52.22 86 GLY A CA 1
ATOM 668 C C . GLY A 1 86 ? -24.681 15.544 29.144 1.00 52.22 86 GLY A C 1
ATOM 669 O O . GLY A 1 86 ? -23.520 15.514 28.744 1.00 52.22 86 GLY A O 1
ATOM 670 N N . ASP A 1 87 ? -25.039 15.789 30.398 1.00 61.25 87 ASP A N 1
ATOM 671 C CA . ASP A 1 87 ? -24.174 15.909 31.572 1.00 61.25 87 ASP A CA 1
ATOM 672 C C . ASP A 1 87 ? -23.672 14.505 31.973 1.00 61.25 87 ASP A C 1
ATOM 674 O O . ASP A 1 87 ? -24.482 13.615 32.252 1.00 61.25 87 ASP A O 1
ATOM 678 N N . VAL A 1 88 ? -22.357 14.261 31.921 1.00 65.44 88 VAL A N 1
ATOM 679 C CA . VAL A 1 88 ? -21.745 12.987 32.339 1.00 65.44 88 VAL A CA 1
ATOM 680 C C . VAL A 1 88 ? -20.782 13.261 33.487 1.00 65.44 88 VAL A C 1
ATOM 682 O O . VAL A 1 88 ? -19.726 13.865 33.315 1.00 65.44 88 VAL A O 1
ATOM 685 N N . GLU A 1 89 ? -21.209 12.779 34.650 1.00 63.75 89 GLU A N 1
ATOM 686 C CA . GLU A 1 89 ? -20.581 12.870 35.963 1.00 63.75 89 GLU A CA 1
ATOM 687 C C . GLU A 1 89 ? -19.149 12.312 36.027 1.00 63.75 89 GLU A C 1
ATOM 689 O O . GLU A 1 89 ? -18.796 11.279 35.452 1.00 63.75 89 GLU A O 1
ATOM 694 N N . GLU A 1 90 ? -18.350 13.018 36.822 1.00 58.78 90 GLU A N 1
ATOM 695 C CA . GLU A 1 90 ? -16.936 12.829 37.119 1.00 58.78 90 GLU A CA 1
ATOM 696 C C . GLU A 1 90 ? -16.736 11.674 38.129 1.00 58.78 90 GLU A C 1
ATOM 698 O O . GLU A 1 90 ? -17.098 11.757 39.306 1.00 58.78 90 GLU A O 1
ATOM 703 N N . GLY A 1 91 ? -16.171 10.554 37.662 1.00 49.62 91 GLY A N 1
ATOM 704 C CA . GLY A 1 91 ? -15.952 9.330 38.441 1.00 49.62 91 GLY A CA 1
ATOM 705 C C . GLY A 1 91 ? -14.521 9.176 38.972 1.00 49.62 91 GLY A C 1
ATOM 706 O O . GLY A 1 91 ? -13.587 8.949 38.212 1.00 49.62 91 GLY A O 1
ATOM 707 N N . LYS A 1 92 ? -14.403 9.267 40.299 1.00 52.56 92 LYS A N 1
ATOM 708 C CA . LYS A 1 92 ? -13.231 9.171 41.191 1.00 52.56 92 LYS A CA 1
ATOM 709 C C . LYS A 1 92 ? -12.135 8.134 40.877 1.00 52.56 92 LYS A C 1
ATOM 711 O O . LYS A 1 92 ? -12.384 6.941 40.749 1.00 52.56 92 LYS A O 1
ATOM 716 N N . ASP A 1 93 ? -10.911 8.653 40.975 1.00 45.78 93 ASP A N 1
ATOM 717 C CA . ASP A 1 93 ? -9.712 8.137 41.655 1.00 45.78 93 ASP A CA 1
ATOM 718 C C . ASP A 1 93 ? -9.878 6.848 42.487 1.00 45.78 93 ASP A C 1
ATOM 720 O O . ASP A 1 93 ? -10.635 6.803 43.463 1.00 45.78 93 ASP A O 1
ATOM 724 N N . SER A 1 94 ? -9.090 5.826 42.148 1.00 58.34 94 SER A N 1
ATOM 725 C CA . SER A 1 94 ? -8.561 4.858 43.113 1.00 58.34 94 SER A CA 1
ATOM 726 C C . SER A 1 94 ? -7.256 4.261 42.588 1.00 58.34 94 SER A C 1
ATOM 728 O O . SER A 1 94 ? -7.240 3.301 41.818 1.00 58.34 94 SER A O 1
ATOM 730 N N . ARG A 1 95 ? -6.141 4.847 43.037 1.00 61.59 95 ARG A N 1
ATOM 731 C CA . ARG A 1 95 ? -4.835 4.179 43.126 1.00 61.59 95 ARG A CA 1
ATOM 732 C C . ARG A 1 95 ? -4.969 2.879 43.920 1.00 61.59 95 ARG A C 1
ATOM 734 O O . ARG A 1 95 ? -5.351 2.913 45.088 1.00 61.59 95 ARG A O 1
ATOM 741 N N . GLN A 1 96 ? -4.552 1.766 43.329 1.00 51.97 96 GLN A N 1
ATOM 742 C CA . GLN A 1 96 ? -4.238 0.554 44.074 1.00 51.97 96 GLN A CA 1
ATOM 743 C C . GLN A 1 96 ? -2.822 0.117 43.699 1.00 51.97 96 GLN A C 1
ATOM 745 O O . GLN A 1 96 ? -2.557 -0.346 42.593 1.00 51.97 96 GLN A O 1
ATOM 750 N N . GLU A 1 97 ? -1.900 0.357 44.626 1.00 60.69 97 GLU A N 1
ATOM 751 C CA . GLU A 1 97 ? -0.559 -0.211 44.622 1.00 60.69 97 GLU A CA 1
ATOM 752 C C . GLU A 1 97 ? -0.698 -1.698 44.967 1.00 60.69 97 GLU A C 1
ATOM 754 O O . GLU A 1 97 ? -1.246 -2.046 46.014 1.00 60.69 97 GLU A O 1
ATOM 759 N N . VAL A 1 98 ? -0.251 -2.575 44.067 1.00 54.28 98 VAL A N 1
ATOM 760 C CA . VAL A 1 98 ? -0.149 -4.014 44.328 1.00 54.28 98 VAL A CA 1
ATOM 761 C C . VAL A 1 98 ? 1.317 -4.388 44.178 1.00 54.28 98 VAL A C 1
ATOM 763 O O . VAL A 1 98 ? 1.850 -4.490 43.075 1.00 54.28 98 VAL A O 1
ATOM 766 N N . GLU A 1 99 ? 1.972 -4.516 45.325 1.00 58.03 99 GLU A N 1
ATOM 767 C CA . GLU A 1 99 ? 3.290 -5.115 45.468 1.00 58.03 99 GLU A CA 1
ATOM 768 C C . GLU A 1 99 ? 3.154 -6.633 45.673 1.00 58.03 99 GLU A C 1
ATOM 770 O O . GLU A 1 99 ? 2.287 -7.083 46.422 1.00 58.03 99 GLU A O 1
ATOM 775 N N . GLY A 1 100 ? 4.074 -7.399 45.074 1.00 47.25 100 GLY A N 1
ATOM 776 C CA . GLY A 1 100 ? 4.309 -8.825 45.351 1.00 47.25 100 GLY A CA 1
ATOM 777 C C . GLY A 1 100 ? 3.343 -9.776 44.632 1.00 47.25 100 GLY A C 1
ATOM 778 O O . GLY A 1 100 ? 2.191 -9.455 44.398 1.00 47.25 100 GLY A O 1
ATOM 779 N N . SER A 1 101 ? 3.716 -10.983 44.231 1.00 47.06 101 SER A N 1
ATOM 780 C CA . SER A 1 101 ? 4.935 -11.766 44.403 1.00 47.06 101 SER A CA 1
ATOM 781 C C . SER 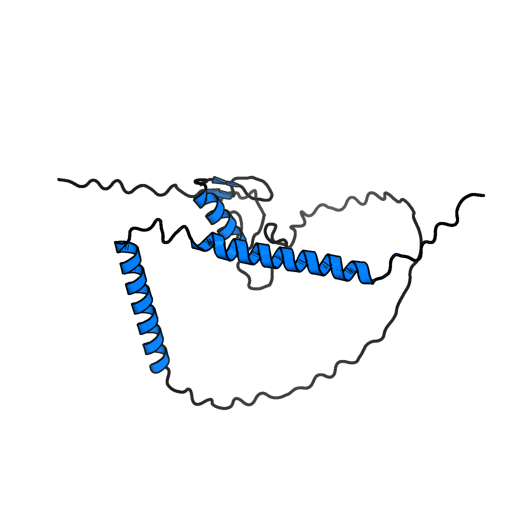A 1 101 ? 4.872 -12.921 43.399 1.00 47.06 101 SER A C 1
ATOM 783 O O . SER A 1 101 ? 3.794 -13.315 42.961 1.00 47.06 101 SER A O 1
ATOM 785 N N . SER A 1 102 ? 6.038 -13.441 43.041 1.00 59.97 102 SER A N 1
ATOM 786 C CA . SER A 1 102 ? 6.264 -14.674 42.292 1.00 59.97 102 SER A CA 1
ATOM 787 C C . SER A 1 102 ? 5.387 -15.826 42.785 1.00 59.97 102 SER A C 1
ATOM 789 O O . SER A 1 102 ? 5.379 -16.056 43.986 1.00 59.97 102 SER A O 1
ATOM 791 N N . ASP A 1 103 ? 4.753 -16.567 41.873 1.00 47.03 103 ASP A N 1
ATOM 792 C CA . ASP A 1 103 ? 4.542 -18.013 42.005 1.00 47.03 103 ASP A CA 1
ATOM 793 C C . ASP A 1 103 ? 4.250 -18.636 40.631 1.00 47.03 103 ASP A C 1
ATOM 795 O O . ASP A 1 103 ? 3.411 -18.174 39.855 1.00 47.03 103 ASP A O 1
ATOM 799 N N . GLU A 1 104 ? 5.016 -19.678 40.336 1.00 66.62 104 GLU A N 1
ATOM 800 C CA . GLU A 1 104 ? 4.985 -20.503 39.138 1.00 66.62 104 GLU A CA 1
ATOM 801 C C . GLU A 1 104 ? 3.724 -21.377 39.172 1.00 66.62 104 GLU A C 1
ATOM 803 O O . GLU A 1 104 ? 3.574 -22.212 40.061 1.00 66.62 104 GLU A O 1
ATOM 808 N N . ASN A 1 105 ? 2.806 -21.201 38.221 1.00 49.50 105 ASN A N 1
ATOM 809 C CA . ASN A 1 105 ? 1.726 -22.160 37.984 1.00 49.50 105 ASN A CA 1
ATOM 810 C C . ASN A 1 105 ? 1.509 -22.336 36.478 1.00 49.50 105 ASN A C 1
ATOM 812 O O . ASN A 1 105 ? 0.718 -21.633 35.851 1.00 49.50 105 ASN A O 1
ATOM 816 N N . ASP A 1 106 ? 2.224 -23.315 35.925 1.00 51.34 106 ASP A N 1
ATOM 817 C CA . ASP A 1 106 ? 1.899 -24.011 34.681 1.00 51.34 106 ASP A CA 1
ATOM 818 C C . ASP A 1 106 ? 0.588 -24.792 34.872 1.00 51.34 106 ASP A C 1
ATOM 820 O O . ASP A 1 106 ? 0.575 -25.969 35.239 1.00 51.34 106 ASP A O 1
ATOM 824 N N . ALA A 1 107 ? -0.541 -24.121 34.655 1.00 52.56 107 ALA A N 1
ATOM 825 C CA . ALA A 1 107 ? -1.820 -24.778 34.436 1.00 52.56 107 ALA A CA 1
ATOM 826 C C . ALA A 1 107 ? -2.108 -24.756 32.930 1.00 52.56 107 ALA A C 1
ATOM 828 O O . ALA A 1 107 ? -2.534 -23.744 32.379 1.00 52.56 107 ALA A O 1
ATOM 829 N N . ASP A 1 108 ? -1.831 -25.894 32.293 1.00 53.94 108 ASP A N 1
ATOM 830 C CA . ASP A 1 108 ? -2.160 -26.263 30.913 1.00 53.94 108 ASP A CA 1
ATOM 831 C C . ASP A 1 108 ? -3.682 -26.208 30.689 1.00 53.94 108 ASP A C 1
ATOM 833 O O . ASP A 1 108 ? -4.391 -27.214 30.730 1.00 53.94 108 ASP A O 1
ATOM 837 N N . THR A 1 109 ? -4.222 -25.004 30.503 1.00 56.16 109 THR A N 1
ATOM 838 C CA . THR A 1 109 ? -5.517 -24.827 29.852 1.00 56.16 109 THR A CA 1
ATOM 839 C C . THR A 1 109 ? -5.293 -25.000 28.360 1.00 56.16 109 THR A C 1
ATOM 841 O O . THR A 1 109 ? -4.834 -24.078 27.685 1.00 56.16 109 THR A O 1
ATOM 844 N N . GLN A 1 110 ? -5.612 -26.198 27.865 1.00 56.16 110 GLN A N 1
ATOM 845 C CA . GLN A 1 110 ? -5.809 -26.486 26.447 1.00 56.16 110 GLN A CA 1
ATOM 846 C C . GLN A 1 110 ? -6.971 -25.629 25.938 1.00 56.16 110 GLN A C 1
ATOM 848 O O . GLN A 1 110 ? -8.129 -26.040 25.932 1.00 56.16 110 GLN A O 1
ATOM 853 N N . ASP A 1 111 ? -6.633 -24.392 25.597 1.00 53.34 111 ASP A N 1
ATOM 854 C CA . ASP A 1 111 ? -7.475 -23.440 24.900 1.00 53.34 111 ASP A CA 1
ATOM 855 C C . ASP A 1 111 ? -7.708 -23.999 23.496 1.00 53.34 111 ASP A C 1
ATOM 857 O O . ASP A 1 111 ? -6.763 -24.223 22.730 1.00 53.34 111 ASP A O 1
ATOM 861 N N . ASP A 1 112 ? -8.969 -24.302 23.189 1.00 53.69 112 ASP A N 1
ATOM 862 C CA . ASP A 1 112 ? -9.434 -24.571 21.837 1.00 53.69 112 ASP A CA 1
ATOM 863 C C . ASP A 1 112 ? -8.908 -23.448 20.939 1.00 53.69 112 ASP A C 1
ATOM 865 O O . ASP A 1 112 ? -9.456 -22.347 20.925 1.00 53.69 112 ASP A O 1
ATOM 869 N N . HIS A 1 113 ? -7.830 -23.728 20.199 1.00 57.47 113 HIS A N 1
ATOM 870 C CA . HIS A 1 113 ? -7.222 -22.847 19.208 1.00 57.47 113 HIS A CA 1
ATOM 871 C C . HIS A 1 113 ? -8.196 -22.609 18.041 1.00 57.47 113 HIS A C 1
ATOM 873 O O . HIS A 1 113 ? -7.954 -22.994 16.891 1.00 57.47 113 HIS A O 1
ATOM 879 N N . VAL A 1 114 ? -9.307 -21.926 18.311 1.00 55.47 114 VAL A N 1
ATOM 880 C CA . VAL A 1 114 ? -9.980 -21.084 17.338 1.00 55.47 114 VAL A CA 1
ATOM 881 C C . VAL A 1 114 ? -8.870 -20.189 16.825 1.00 55.47 114 VAL A C 1
ATOM 883 O O . VAL A 1 114 ? -8.292 -19.428 17.593 1.00 55.47 114 VAL A O 1
ATOM 886 N N . ARG A 1 115 ? -8.482 -20.371 15.558 1.00 58.50 115 ARG A N 1
ATOM 887 C CA . ARG A 1 115 ? -7.443 -19.576 14.895 1.00 58.50 115 ARG A CA 1
ATOM 888 C C . ARG A 1 115 ? -7.829 -18.105 15.021 1.00 58.50 115 ARG A C 1
ATOM 890 O O . ARG A 1 115 ? -8.562 -17.589 14.182 1.00 58.50 115 ARG A O 1
ATOM 897 N N . ALA A 1 116 ? -7.383 -17.471 16.098 1.00 56.66 116 ALA A N 1
ATOM 898 C CA . ALA A 1 116 ? -7.647 -16.085 16.394 1.00 56.66 116 ALA A CA 1
ATOM 899 C C . ALA A 1 116 ? -6.849 -15.296 15.366 1.00 56.66 116 ALA A C 1
ATOM 901 O O . ALA A 1 116 ? -5.632 -15.142 15.466 1.00 56.66 116 ALA A O 1
ATOM 902 N N . PHE A 1 117 ? -7.529 -14.897 14.297 1.00 61.47 117 PHE A N 1
ATOM 903 C CA . PHE A 1 117 ? -6.974 -13.938 13.366 1.00 61.47 117 PHE A CA 1
ATOM 904 C C . PHE A 1 117 ? -6.717 -12.667 14.162 1.00 61.47 117 PHE A C 1
ATOM 906 O O . PHE A 1 117 ? -7.629 -12.128 14.783 1.00 61.47 117 PHE A O 1
ATOM 913 N N . SER A 1 118 ? -5.463 -12.224 14.194 1.00 70.50 118 SER A N 1
ATOM 914 C CA . SER A 1 118 ? -5.127 -10.935 14.777 1.00 70.50 118 SER A CA 1
ATOM 915 C C . SER A 1 118 ? -5.929 -9.863 14.044 1.00 70.50 118 SER A C 1
ATOM 917 O O . SER A 1 118 ? -5.822 -9.749 12.821 1.00 70.50 118 SER A O 1
ATOM 919 N N . ASN A 1 119 ? -6.703 -9.065 14.779 1.00 82.25 119 ASN A N 1
ATOM 920 C CA . ASN A 1 119 ? -7.504 -7.956 14.243 1.00 82.25 119 ASN A CA 1
ATOM 921 C C . ASN A 1 119 ? -6.642 -6.751 13.805 1.00 82.25 119 ASN A C 1
ATOM 923 O O . ASN A 1 119 ? -7.116 -5.620 13.787 1.00 82.25 119 ASN A O 1
ATOM 927 N N . ALA A 1 120 ? -5.376 -6.988 13.462 1.00 90.81 120 ALA A N 1
ATOM 928 C CA . ALA A 1 120 ? -4.401 -5.970 13.113 1.00 90.81 120 ALA A CA 1
ATOM 929 C C . ALA A 1 120 ? -3.665 -6.328 11.819 1.00 90.81 120 ALA A C 1
ATOM 931 O O . ALA A 1 120 ? -3.399 -7.498 11.519 1.00 90.81 120 ALA A O 1
ATOM 932 N N . CYS A 1 121 ? -3.315 -5.298 11.053 1.00 92.19 121 CYS A N 1
ATOM 933 C CA . CYS A 1 121 ? -2.555 -5.414 9.820 1.00 92.19 121 CYS A CA 1
ATOM 934 C C . CYS A 1 121 ? -1.106 -5.806 10.129 1.00 92.19 121 CYS A C 1
ATOM 936 O O . CYS A 1 121 ? -0.386 -5.072 10.793 1.00 92.19 121 CYS A O 1
ATOM 938 N N . ALA A 1 122 ? -0.611 -6.915 9.578 1.00 89.94 122 ALA A N 1
ATOM 939 C CA . ALA A 1 122 ? 0.756 -7.375 9.855 1.00 89.94 122 ALA A CA 1
ATOM 940 C C . ALA A 1 122 ? 1.874 -6.519 9.212 1.00 89.94 122 ALA A C 1
ATOM 942 O O . ALA A 1 122 ? 3.052 -6.816 9.400 1.00 89.94 122 ALA A O 1
ATOM 943 N N . ILE A 1 123 ? 1.524 -5.483 8.437 1.00 91.44 123 ILE A N 1
ATOM 944 C CA . ILE A 1 123 ? 2.488 -4.560 7.814 1.00 91.44 123 ILE A CA 1
ATOM 945 C C . ILE A 1 123 ? 2.699 -3.319 8.691 1.00 91.44 123 ILE A C 1
ATOM 947 O O . ILE A 1 123 ? 3.841 -3.012 9.024 1.00 91.44 123 ILE A O 1
ATOM 951 N N . CYS A 1 124 ? 1.625 -2.612 9.063 1.00 94.31 124 CYS A N 1
ATOM 952 C CA . CYS A 1 124 ? 1.709 -1.413 9.909 1.00 94.31 124 CYS A CA 1
ATOM 953 C C . CYS A 1 124 ? 1.501 -1.690 11.405 1.00 94.31 124 CYS A C 1
ATOM 955 O O . CYS A 1 124 ? 1.819 -0.831 12.217 1.00 94.31 124 CYS A O 1
ATOM 957 N N . LEU A 1 125 ? 1.030 -2.889 11.766 1.00 92.12 125 LEU A N 1
ATOM 958 C CA . LEU A 1 125 ? 0.692 -3.314 13.132 1.00 92.12 125 LEU A CA 1
ATOM 959 C C . LEU A 1 125 ? -0.467 -2.534 13.775 1.00 92.12 125 LEU A C 1
ATOM 961 O O . LEU A 1 125 ? -0.640 -2.590 14.988 1.00 92.12 125 LEU A O 1
ATOM 965 N N . GLU A 1 126 ? -1.272 -1.844 12.968 1.00 92.88 126 GLU A N 1
ATOM 966 C CA . GLU A 1 126 ? -2.463 -1.113 13.412 1.00 92.88 126 GLU A CA 1
ATOM 967 C C . GLU A 1 126 ? -3.722 -1.979 13.283 1.00 92.88 126 GLU A C 1
ATOM 969 O O . GLU A 1 126 ? -3.806 -2.851 12.409 1.00 92.88 126 GLU A O 1
ATOM 974 N N . GLU A 1 127 ? -4.695 -1.735 14.159 1.00 92.50 127 GLU A N 1
ATOM 975 C CA . GLU A 1 127 ? -6.006 -2.388 14.143 1.00 92.50 127 GLU A CA 1
ATOM 976 C C . GLU A 1 127 ? -6.853 -1.921 12.952 1.00 92.50 127 GLU A C 1
ATOM 978 O O . GLU A 1 127 ? -6.689 -0.811 12.445 1.00 92.50 127 GLU A O 1
ATOM 983 N N . PHE A 1 128 ? -7.763 -2.779 12.489 1.00 91.50 128 PHE A N 1
ATOM 984 C CA . PHE A 1 128 ? -8.672 -2.426 11.399 1.00 91.50 128 PHE A CA 1
ATOM 985 C C . PHE A 1 128 ? -9.839 -1.574 11.915 1.00 91.50 128 PHE A C 1
ATOM 987 O O . PHE A 1 128 ? -10.642 -2.049 12.717 1.00 91.50 128 PHE A O 1
ATOM 994 N N . GLU A 1 129 ? -9.977 -0.347 11.410 1.00 89.31 129 GLU A N 1
ATOM 995 C CA . GLU A 1 129 ? -11.132 0.513 11.696 1.00 89.31 129 GLU A CA 1
ATOM 996 C C . GLU A 1 129 ? -12.328 0.205 10.775 1.00 89.31 129 GLU A C 1
ATOM 998 O O . GLU A 1 129 ? -12.178 -0.174 9.605 1.00 89.31 129 GLU A O 1
ATOM 1003 N N . GLU A 1 130 ? -13.546 0.398 11.289 1.00 85.81 130 GLU A N 1
ATOM 1004 C CA . GLU A 1 130 ? -14.770 0.255 10.499 1.00 85.81 130 GLU A CA 1
ATOM 1005 C C . GLU A 1 130 ? -14.798 1.272 9.346 1.00 85.81 130 GLU A C 1
ATOM 1007 O O . GLU A 1 130 ? -14.675 2.478 9.543 1.00 85.81 130 GLU A O 1
ATOM 1012 N N . GLY A 1 131 ? -14.981 0.780 8.118 1.00 86.94 131 GLY A N 1
ATOM 1013 C CA . GLY A 1 131 ? -14.999 1.611 6.909 1.00 86.94 131 GLY A CA 1
ATOM 1014 C C . GLY A 1 131 ? -13.660 1.710 6.172 1.00 86.94 131 GLY A C 1
ATOM 1015 O O . GLY A 1 131 ? -13.614 2.302 5.093 1.00 86.94 131 GLY A O 1
ATOM 1016 N N . VAL A 1 132 ? -12.588 1.098 6.685 1.00 85.12 132 VAL A N 1
ATOM 1017 C CA . VAL A 1 132 ? -11.303 1.007 5.978 1.00 85.12 132 VAL A CA 1
ATOM 1018 C C . VAL A 1 132 ? -11.320 -0.137 4.961 1.00 85.12 132 VAL A C 1
ATOM 1020 O O . VAL A 1 132 ? -11.773 -1.249 5.238 1.00 85.12 132 VAL A O 1
ATOM 1023 N N . ASN A 1 133 ? -10.793 0.124 3.761 1.00 88.56 133 ASN A N 1
ATOM 1024 C CA . ASN A 1 133 ? -10.656 -0.893 2.721 1.00 88.56 133 ASN A CA 1
ATOM 1025 C C . ASN A 1 133 ? -9.563 -1.901 3.097 1.00 88.56 133 ASN A C 1
ATOM 1027 O O . ASN A 1 133 ? -8.377 -1.568 3.190 1.00 88.56 133 ASN A O 1
ATOM 1031 N N . VAL A 1 134 ? -9.976 -3.153 3.273 1.00 89.81 134 VAL A N 1
ATOM 1032 C CA . VAL A 1 134 ? -9.091 -4.282 3.563 1.00 89.81 134 VAL A CA 1
ATOM 1033 C C . VAL A 1 134 ? -9.029 -5.236 2.383 1.00 89.81 134 VAL A C 1
ATOM 1035 O O . VAL A 1 134 ? -10.014 -5.441 1.672 1.00 89.81 134 VAL A O 1
ATOM 1038 N N . VAL A 1 135 ? -7.871 -5.861 2.196 1.00 87.81 135 VAL A N 1
ATOM 1039 C CA . VAL A 1 135 ? -7.623 -6.791 1.091 1.00 87.81 135 VAL A CA 1
ATOM 1040 C C . VAL A 1 135 ? -7.184 -8.137 1.644 1.00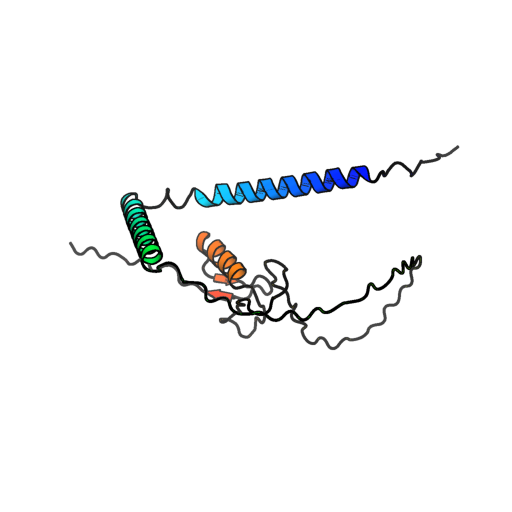 87.81 135 VAL A C 1
ATOM 1042 O O . VAL A 1 135 ? -6.452 -8.225 2.634 1.00 87.81 135 VAL A O 1
ATOM 1045 N N . LYS A 1 136 ? -7.647 -9.202 0.991 1.00 85.38 136 LYS A N 1
ATOM 1046 C CA . LYS A 1 136 ? -7.304 -10.596 1.293 1.00 85.38 136 LYS A CA 1
ATOM 1047 C C . LYS A 1 136 ? -6.619 -11.231 0.090 1.00 85.38 136 LYS A C 1
ATOM 1049 O O . LYS A 1 136 ? -6.824 -10.793 -1.040 1.00 85.38 136 LYS A O 1
ATOM 1054 N N . SER A 1 137 ? -5.837 -12.281 0.340 1.00 74.25 137 SER A N 1
ATOM 1055 C CA . SER A 1 137 ? -5.238 -13.084 -0.733 1.00 74.25 137 SER A CA 1
ATOM 1056 C C . SER A 1 137 ? -6.342 -13.645 -1.621 1.00 74.25 137 SER A C 1
ATOM 1058 O O . SER A 1 137 ? -7.187 -14.404 -1.148 1.00 74.25 137 SER A O 1
ATOM 1060 N N . VAL A 1 138 ? -6.337 -13.285 -2.903 1.00 68.56 138 VAL A N 1
ATOM 1061 C CA . VAL A 1 138 ? -7.256 -13.871 -3.891 1.00 68.56 138 VAL A CA 1
ATOM 1062 C C . VAL A 1 138 ? -6.679 -15.178 -4.445 1.00 68.56 138 VAL A C 1
ATOM 1064 O O . VAL A 1 138 ? -7.425 -16.102 -4.755 1.00 68.56 138 VAL A O 1
ATOM 1067 N N . ALA A 1 139 ? -5.348 -15.277 -4.534 1.00 64.25 139 ALA A N 1
ATOM 1068 C CA . ALA A 1 139 ? -4.656 -16.370 -5.215 1.00 64.25 139 ALA A CA 1
ATOM 1069 C C . ALA A 1 139 ? -4.664 -17.692 -4.432 1.00 64.25 139 ALA A C 1
ATOM 1071 O O . ALA A 1 139 ? -4.590 -18.769 -5.019 1.00 64.25 139 ALA A O 1
ATOM 1072 N N . THR A 1 140 ? -4.747 -17.631 -3.102 1.00 63.28 140 THR A N 1
ATOM 1073 C CA . THR A 1 140 ? -4.622 -18.811 -2.245 1.00 63.28 140 THR A CA 1
ATOM 1074 C C . THR A 1 140 ? -5.728 -18.840 -1.198 1.00 63.28 140 THR A C 1
ATOM 1076 O O . THR A 1 140 ? -5.698 -18.098 -0.219 1.00 63.28 140 THR A O 1
ATOM 1079 N N . SER A 1 141 ? -6.676 -19.773 -1.348 1.00 68.25 141 SER A N 1
ATOM 1080 C CA . SER A 1 141 ? -7.696 -20.074 -0.325 1.00 68.25 141 SER A CA 1
ATOM 1081 C C . SER A 1 141 ? -7.092 -20.501 1.023 1.00 68.25 141 SER A C 1
ATOM 1083 O O . SER A 1 141 ? -7.786 -20.538 2.036 1.00 68.25 141 SER A O 1
ATOM 1085 N N . SER A 1 142 ? -5.791 -20.802 1.050 1.00 77.69 142 SER A N 1
ATOM 1086 C CA . SER A 1 142 ? -5.021 -21.181 2.230 1.00 77.69 142 SER A CA 1
ATOM 1087 C C . SER A 1 142 ? -4.445 -20.010 3.030 1.00 77.69 142 SER A C 1
ATOM 1089 O O . SER A 1 142 ? -3.955 -20.246 4.134 1.00 77.69 142 SER A O 1
ATOM 1091 N N . CYS A 1 143 ? -4.474 -18.774 2.516 1.00 84.62 143 CYS A N 1
ATOM 1092 C CA . CYS A 1 143 ? -3.877 -17.612 3.178 1.00 84.62 143 CYS A CA 1
ATOM 1093 C C . CYS A 1 143 ? -4.954 -16.635 3.696 1.00 84.62 143 CYS A C 1
ATOM 1095 O O . CYS A 1 143 ? -5.328 -15.700 2.989 1.00 84.62 143 CYS A O 1
ATOM 1097 N N . PRO A 1 144 ? -5.417 -16.788 4.949 1.00 85.69 144 PRO A N 1
ATOM 1098 C CA . PRO A 1 144 ? -6.451 -15.936 5.548 1.00 85.69 144 PRO A CA 1
ATOM 1099 C C . PRO A 1 144 ? -5.939 -14.576 6.068 1.00 85.69 144 PRO A C 1
ATOM 1101 O O . PRO A 1 144 ? -6.646 -13.903 6.812 1.00 85.69 144 PRO A O 1
ATOM 1104 N N . HIS A 1 145 ? -4.716 -14.168 5.718 1.00 88.19 145 HIS A N 1
ATOM 1105 C CA . HIS A 1 145 ? -4.140 -12.907 6.190 1.00 88.19 145 HIS A CA 1
ATOM 1106 C C . HIS A 1 145 ? -4.809 -11.698 5.531 1.00 88.19 145 HIS A C 1
ATOM 1108 O O . HIS A 1 145 ? -5.074 -11.699 4.325 1.00 88.19 145 HIS A O 1
ATOM 1114 N N . ILE A 1 146 ? -5.059 -10.677 6.347 1.00 90.31 146 ILE A N 1
ATOM 1115 C CA . ILE A 1 146 ? -5.739 -9.438 5.974 1.00 90.31 146 ILE A CA 1
ATOM 1116 C C . ILE A 1 146 ? -4.740 -8.292 6.100 1.00 90.31 146 ILE A C 1
ATOM 1118 O O . ILE A 1 146 ? -3.951 -8.251 7.045 1.00 90.31 146 ILE A O 1
ATOM 1122 N N . PHE A 1 147 ? -4.781 -7.364 5.149 1.00 92.56 147 PHE A N 1
ATOM 1123 C CA . PHE A 1 147 ? -3.940 -6.173 5.140 1.00 92.56 147 PHE A CA 1
ATOM 1124 C C . PHE A 1 147 ? -4.770 -4.948 4.756 1.00 92.56 147 PHE A C 1
ATOM 1126 O O . PHE A 1 147 ? -5.773 -5.074 4.048 1.00 92.56 147 PHE A O 1
ATOM 1133 N N . HIS A 1 148 ? -4.334 -3.762 5.182 1.00 94.56 148 HIS A N 1
ATOM 1134 C CA . HIS A 1 148 ? -4.835 -2.515 4.606 1.00 94.56 148 HIS A CA 1
ATOM 1135 C C . HIS A 1 148 ? -4.474 -2.453 3.121 1.00 94.56 148 HIS A C 1
ATOM 1137 O O . HIS A 1 148 ? -3.355 -2.812 2.741 1.00 94.56 148 HIS A O 1
ATOM 1143 N N . ASP A 1 149 ? -5.400 -1.965 2.296 1.00 93.81 149 ASP A N 1
ATOM 1144 C CA . ASP A 1 149 ? -5.172 -1.784 0.857 1.00 93.81 149 ASP A CA 1
ATOM 1145 C C . ASP A 1 149 ? -3.935 -0.926 0.573 1.00 93.81 149 ASP A C 1
ATOM 1147 O O . ASP A 1 149 ? -3.067 -1.298 -0.216 1.00 93.81 149 ASP A O 1
ATOM 1151 N N . THR A 1 150 ? -3.771 0.163 1.321 1.00 94.62 150 THR A N 1
ATOM 1152 C CA . THR A 1 150 ? -2.599 1.042 1.246 1.00 94.62 150 THR A CA 1
ATOM 1153 C C . THR A 1 150 ? -1.299 0.298 1.556 1.00 94.62 150 THR A C 1
ATOM 1155 O O . THR A 1 150 ? -0.369 0.322 0.751 1.00 94.62 150 THR A O 1
ATOM 1158 N N . CYS A 1 151 ? -1.243 -0.422 2.680 1.00 94.44 151 CYS A N 1
ATOM 1159 C CA . CYS A 1 151 ? -0.054 -1.164 3.099 1.00 94.44 151 CYS A CA 1
ATOM 1160 C C . CYS A 1 151 ? 0.345 -2.242 2.087 1.00 94.44 151 CYS A C 1
ATOM 1162 O O . CYS A 1 151 ? 1.525 -2.412 1.779 1.00 94.44 151 CYS A O 1
ATOM 1164 N N . LEU A 1 152 ? -0.631 -2.983 1.564 1.00 92.06 152 LEU A N 1
ATOM 1165 C CA . LEU A 1 152 ? -0.364 -4.029 0.588 1.00 92.06 152 LEU A CA 1
ATOM 1166 C C . LEU A 1 152 ? 0.128 -3.441 -0.742 1.00 92.06 152 LEU A C 1
ATOM 1168 O O . LEU A 1 152 ? 1.104 -3.939 -1.304 1.00 92.06 152 LEU A O 1
ATOM 1172 N N . ASN A 1 153 ? -0.495 -2.361 -1.219 1.00 91.50 153 ASN A N 1
ATOM 1173 C CA . ASN A 1 153 ? -0.075 -1.677 -2.441 1.00 91.50 153 ASN A CA 1
ATOM 1174 C C . ASN A 1 153 ? 1.363 -1.157 -2.339 1.00 91.50 153 ASN A C 1
ATOM 1176 O O . ASN A 1 153 ? 2.129 -1.288 -3.293 1.00 91.50 153 ASN A O 1
ATOM 1180 N N . GLU A 1 154 ? 1.787 -0.649 -1.180 1.00 93.06 154 GLU A N 1
ATOM 1181 C CA . GLU A 1 154 ? 3.184 -0.261 -0.964 1.00 93.06 154 GLU A CA 1
ATOM 1182 C C . GLU A 1 154 ? 4.155 -1.440 -1.103 1.00 93.06 154 GLU A C 1
ATOM 1184 O O . GLU A 1 154 ? 5.209 -1.299 -1.734 1.00 93.06 154 GLU A O 1
ATOM 1189 N N . VAL A 1 155 ? 3.797 -2.613 -0.568 1.00 92.00 155 VAL A N 1
ATOM 1190 C CA . VAL A 1 155 ? 4.597 -3.841 -0.704 1.00 92.00 155 VAL A CA 1
ATOM 1191 C C . VAL A 1 155 ? 4.673 -4.285 -2.164 1.00 92.00 155 VAL A C 1
ATOM 1193 O O . VAL A 1 155 ? 5.761 -4.634 -2.640 1.00 92.00 155 VAL A O 1
ATOM 1196 N N . ILE A 1 156 ? 3.555 -4.226 -2.893 1.00 91.00 156 ILE A N 1
ATOM 1197 C CA . ILE A 1 156 ? 3.506 -4.548 -4.323 1.00 91.00 156 ILE A CA 1
ATOM 1198 C C . ILE A 1 156 ? 4.408 -3.591 -5.105 1.00 91.00 156 ILE A C 1
ATOM 1200 O O . ILE A 1 156 ? 5.352 -4.033 -5.755 1.00 91.00 156 ILE A O 1
ATOM 1204 N N . LEU A 1 157 ? 4.220 -2.279 -4.953 1.00 91.12 157 LEU A N 1
ATOM 1205 C CA . LEU A 1 157 ? 5.015 -1.252 -5.631 1.00 91.12 157 LEU A CA 1
ATOM 1206 C C . LEU A 1 157 ? 6.509 -1.333 -5.294 1.00 91.12 157 LEU A C 1
ATOM 1208 O O . LEU A 1 157 ? 7.363 -1.073 -6.145 1.00 91.12 157 LEU A O 1
ATOM 1212 N N . ALA A 1 158 ? 6.866 -1.655 -4.050 1.00 91.00 158 ALA A N 1
ATOM 1213 C CA . ALA A 1 158 ? 8.259 -1.849 -3.653 1.00 91.00 158 ALA A CA 1
ATOM 1214 C C . ALA A 1 158 ? 8.880 -3.096 -4.302 1.00 91.00 158 ALA A C 1
ATOM 1216 O O . ALA A 1 158 ? 10.067 -3.082 -4.634 1.00 91.00 158 ALA A O 1
ATOM 1217 N N . SER A 1 159 ? 8.089 -4.151 -4.501 1.00 91.12 159 SER A N 1
ATOM 1218 C CA . SER A 1 159 ? 8.519 -5.403 -5.133 1.00 91.12 159 SER A CA 1
ATOM 1219 C C . SER A 1 159 ? 8.636 -5.260 -6.651 1.00 91.12 159 SER A C 1
ATOM 1221 O O . SER A 1 159 ? 9.673 -5.606 -7.217 1.00 91.12 159 SER A O 1
ATOM 1223 N N . THR A 1 160 ? 7.655 -4.628 -7.301 1.00 89.19 160 THR A N 1
ATOM 1224 C CA . THR A 1 160 ? 7.677 -4.346 -8.743 1.00 89.19 160 THR A CA 1
ATOM 1225 C C . THR A 1 160 ? 8.873 -3.476 -9.126 1.00 89.19 160 THR A C 1
ATOM 1227 O O . THR A 1 160 ? 9.547 -3.758 -10.113 1.00 89.19 160 THR A O 1
ATOM 1230 N N . ARG A 1 161 ? 9.226 -2.473 -8.305 1.00 89.19 161 ARG A N 1
ATOM 1231 C CA . ARG A 1 161 ? 10.439 -1.653 -8.507 1.00 89.19 161 ARG A CA 1
ATOM 1232 C C . ARG A 1 161 ? 11.743 -2.453 -8.466 1.00 89.19 161 ARG A C 1
ATOM 1234 O O . ARG A 1 161 ? 12.744 -2.006 -9.013 1.00 89.19 161 ARG A O 1
ATOM 1241 N N . LYS A 1 162 ? 11.742 -3.622 -7.824 1.00 90.94 162 LYS A N 1
ATOM 1242 C CA . LYS A 1 162 ? 12.880 -4.553 -7.785 1.00 90.94 162 LYS A CA 1
ATOM 1243 C C . LYS A 1 162 ? 12.831 -5.600 -8.905 1.00 90.94 162 LYS A C 1
ATOM 1245 O O . LYS A 1 162 ? 13.672 -6.492 -8.916 1.00 90.94 162 LYS A O 1
ATOM 1250 N N . GLY A 1 163 ? 11.853 -5.525 -9.812 1.00 90.44 163 GLY A N 1
ATOM 1251 C CA . GLY A 1 163 ? 11.615 -6.549 -10.832 1.00 90.44 163 GLY A CA 1
ATOM 1252 C C . GLY A 1 163 ? 11.093 -7.868 -10.255 1.00 90.44 163 GLY A C 1
ATOM 1253 O O . GLY A 1 163 ? 11.250 -8.914 -10.879 1.00 90.44 163 GLY A O 1
ATOM 1254 N N . ILE A 1 164 ? 10.514 -7.842 -9.048 1.00 89.56 164 ILE A N 1
ATOM 1255 C CA . ILE A 1 164 ? 9.919 -9.013 -8.402 1.00 89.56 164 ILE A CA 1
ATOM 1256 C C . ILE A 1 164 ? 8.414 -8.973 -8.651 1.00 89.56 164 ILE A C 1
ATOM 1258 O O . ILE A 1 164 ? 7.716 -8.095 -8.145 1.00 89.56 164 ILE A O 1
ATOM 1262 N N . TYR A 1 165 ? 7.935 -9.944 -9.421 1.00 87.88 165 TYR A N 1
ATOM 1263 C CA . TYR A 1 165 ? 6.538 -10.035 -9.856 1.00 87.88 165 TYR A CA 1
ATOM 1264 C C . TYR A 1 165 ? 5.716 -11.074 -9.084 1.00 87.88 165 TYR A C 1
ATOM 1266 O O . TYR A 1 165 ? 4.487 -11.013 -9.072 1.00 87.88 165 TYR A O 1
ATOM 1274 N N . SER A 1 166 ? 6.401 -12.007 -8.419 1.00 90.62 166 SER A N 1
ATOM 1275 C CA . SER A 1 166 ? 5.808 -12.968 -7.489 1.00 90.62 166 SER A CA 1
ATOM 1276 C C . SER A 1 166 ? 6.008 -12.453 -6.069 1.00 90.62 166 SER A C 1
ATOM 1278 O O . SER A 1 166 ? 7.127 -12.446 -5.551 1.00 90.62 166 SER A O 1
ATOM 1280 N N . ILE A 1 167 ? 4.933 -11.953 -5.463 1.00 91.12 167 ILE A N 1
ATOM 1281 C CA . ILE A 1 167 ? 4.986 -11.291 -4.161 1.00 91.12 167 ILE A CA 1
ATOM 1282 C C . ILE A 1 167 ? 4.451 -12.266 -3.110 1.00 91.12 167 ILE A C 1
ATOM 1284 O O . ILE A 1 167 ? 3.262 -12.610 -3.143 1.00 91.12 167 ILE A O 1
ATOM 1288 N N . PRO A 1 168 ? 5.302 -12.747 -2.185 1.00 91.12 168 PRO A N 1
ATOM 1289 C CA . PRO A 1 168 ? 4.867 -13.649 -1.132 1.00 91.12 168 PRO A CA 1
ATOM 1290 C C . PRO A 1 168 ? 4.145 -12.885 -0.016 1.00 91.12 168 PRO A C 1
ATOM 1292 O O . PRO A 1 168 ? 4.480 -11.744 0.303 1.00 91.12 168 PRO A O 1
ATOM 1295 N N . CYS A 1 169 ? 3.184 -13.542 0.631 1.00 90.12 169 CYS A N 1
ATOM 1296 C CA . CYS A 1 169 ? 2.516 -13.023 1.818 1.00 90.12 169 CYS A CA 1
ATOM 1297 C C . CYS A 1 169 ? 3.548 -12.760 2.936 1.00 90.12 169 CYS A C 1
ATOM 1299 O O . CYS A 1 169 ? 4.307 -13.677 3.268 1.00 90.12 169 CYS A O 1
ATOM 1301 N N . PRO A 1 170 ? 3.545 -11.578 3.584 1.00 88.75 170 PRO A N 1
ATOM 1302 C CA . PRO A 1 170 ? 4.441 -11.287 4.706 1.00 88.75 170 PRO A CA 1
ATOM 1303 C C . PRO A 1 170 ? 4.328 -12.278 5.874 1.00 88.75 170 PRO A C 1
ATOM 1305 O O . PRO A 1 170 ? 5.311 -12.523 6.569 1.00 88.75 170 PRO A O 1
ATOM 1308 N N . CYS A 1 171 ? 3.149 -12.879 6.066 1.00 88.44 171 CYS A N 1
ATOM 1309 C CA . CYS A 1 171 ? 2.867 -13.748 7.206 1.00 88.44 171 CYS A CA 1
ATOM 1310 C C . CYS A 1 171 ? 3.194 -15.223 6.929 1.00 88.44 171 CYS A C 1
ATOM 1312 O O . CYS A 1 171 ? 3.937 -15.843 7.683 1.00 88.44 171 CYS A O 1
ATOM 1314 N N . CYS A 1 172 ? 2.667 -15.804 5.842 1.00 88.62 172 CYS A N 1
ATOM 1315 C CA . CYS A 1 172 ? 2.842 -17.237 5.541 1.00 88.62 172 CYS A CA 1
ATOM 1316 C C . CYS A 1 172 ? 3.795 -17.543 4.385 1.00 88.62 172 CYS A C 1
ATOM 1318 O O . CYS A 1 172 ? 4.015 -18.714 4.082 1.00 88.62 172 CYS A O 1
ATOM 1320 N N . ARG A 1 173 ? 4.341 -16.518 3.719 1.00 90.06 173 ARG A N 1
ATOM 1321 C CA . ARG A 1 173 ? 5.259 -16.636 2.572 1.00 90.06 173 ARG A CA 1
ATOM 1322 C C . ARG A 1 173 ? 4.701 -17.373 1.348 1.00 90.06 173 ARG A C 1
ATOM 1324 O O . ARG A 1 173 ? 5.441 -17.590 0.394 1.00 90.06 173 ARG A O 1
ATOM 1331 N N . GLN A 1 174 ? 3.418 -17.735 1.346 1.00 88.75 174 GLN A N 1
ATOM 1332 C CA . GLN A 1 174 ? 2.742 -18.264 0.162 1.00 88.75 174 GLN A CA 1
ATOM 1333 C C . GLN A 1 174 ? 2.598 -17.167 -0.891 1.00 88.75 174 GLN A C 1
ATOM 1335 O O . GLN A 1 174 ? 2.472 -15.993 -0.537 1.00 88.75 174 GLN A O 1
ATOM 1340 N N . THR A 1 175 ? 2.595 -17.544 -2.170 1.00 86.69 175 THR A N 1
ATOM 1341 C CA . THR A 1 175 ? 2.371 -16.599 -3.267 1.00 86.69 175 THR A CA 1
ATOM 1342 C C . THR A 1 175 ? 1.022 -15.915 -3.078 1.00 86.69 175 THR A C 1
ATOM 1344 O O . THR A 1 175 ? -0.017 -16.571 -2.967 1.00 86.69 175 THR A O 1
ATOM 1347 N N . PHE A 1 176 ? 1.069 -14.592 -2.961 1.00 84.56 176 PHE A N 1
ATOM 1348 C CA . PHE A 1 176 ? -0.079 -13.771 -2.602 1.00 84.56 176 PHE A CA 1
ATOM 1349 C C . PHE A 1 176 ? -0.590 -12.997 -3.817 1.00 84.56 176 PHE A C 1
ATOM 1351 O O . PHE A 1 176 ? -1.785 -13.022 -4.104 1.00 84.56 176 PHE A O 1
ATOM 1358 N N . VAL A 1 177 ? 0.325 -12.368 -4.561 1.00 84.75 177 VAL A N 1
ATOM 1359 C CA . VAL A 1 177 ? 0.041 -11.676 -5.825 1.00 84.75 177 VAL A CA 1
ATOM 1360 C C . VAL A 1 177 ? 1.036 -12.156 -6.879 1.00 84.75 177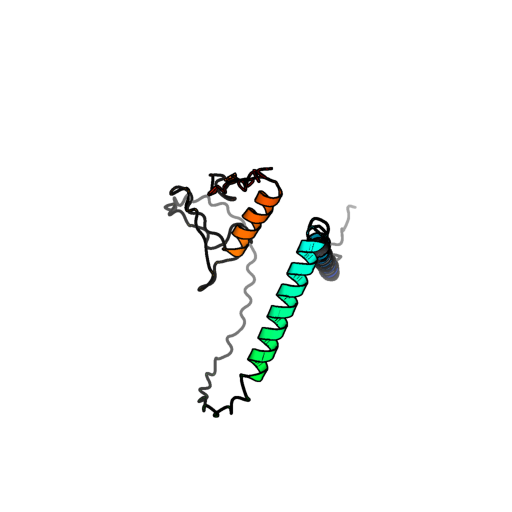 VAL A C 1
ATOM 1362 O O . VAL A 1 177 ? 2.247 -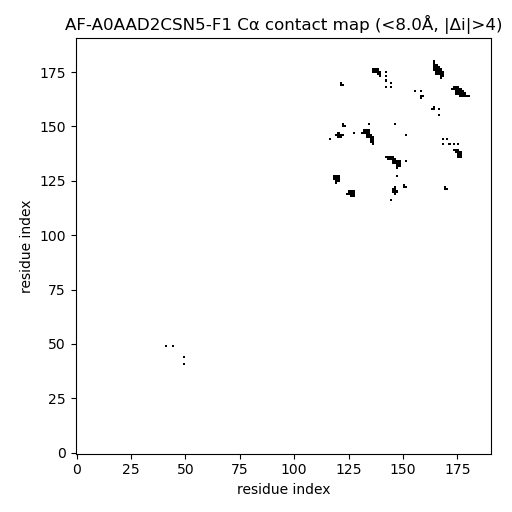12.147 -6.648 1.00 84.75 177 VAL A O 1
ATOM 1365 N N . GLU A 1 178 ? 0.513 -12.538 -8.040 1.00 82.75 178 GLU A N 1
ATOM 1366 C CA . GLU A 1 178 ? 1.279 -12.689 -9.275 1.00 82.75 178 GLU A CA 1
ATOM 1367 C C . GLU A 1 178 ? 0.904 -11.522 -10.183 1.00 82.75 178 GLU A C 1
ATOM 1369 O O . GLU A 1 178 ? -0.263 -11.323 -10.513 1.00 82.75 178 GLU A O 1
ATOM 1374 N N . THR A 1 179 ? 1.894 -10.704 -10.521 1.00 80.25 179 THR A N 1
ATOM 1375 C CA . THR A 1 179 ? 1.738 -9.651 -11.528 1.00 80.25 179 THR A CA 1
ATOM 1376 C C . THR A 1 179 ? 2.399 -10.116 -12.810 1.00 80.25 179 THR A C 1
ATOM 1378 O O . THR A 1 179 ? 3.508 -10.642 -12.774 1.00 80.25 179 THR A O 1
ATOM 1381 N N . ASP A 1 180 ? 1.745 -9.930 -13.950 1.00 80.31 180 ASP A N 1
ATOM 1382 C CA . ASP A 1 180 ? 2.411 -10.193 -15.218 1.00 80.31 180 ASP A CA 1
ATOM 1383 C C . ASP A 1 180 ? 3.527 -9.158 -15.431 1.00 80.31 180 ASP A C 1
ATOM 1385 O O . ASP A 1 180 ? 3.329 -7.966 -15.148 1.00 80.31 180 ASP A O 1
ATOM 1389 N N . PRO A 1 181 ? 4.711 -9.568 -15.924 1.00 76.75 181 PRO A N 1
ATOM 1390 C CA . PRO A 1 181 ? 5.713 -8.607 -16.346 1.00 76.75 181 PRO A CA 1
ATOM 1391 C C . PRO A 1 181 ? 5.104 -7.706 -17.429 1.00 76.75 181 PRO A C 1
ATOM 1393 O O . PRO A 1 181 ? 4.308 -8.188 -18.243 1.00 76.75 181 PRO A O 1
ATOM 1396 N N . PRO A 1 182 ? 5.463 -6.407 -17.473 1.00 70.38 182 PRO A N 1
ATOM 1397 C CA . PRO A 1 182 ? 4.972 -5.516 -18.510 1.00 70.38 182 PRO A CA 1
ATOM 1398 C C . PRO A 1 182 ? 5.350 -6.126 -19.856 1.00 70.38 182 PRO A C 1
ATOM 1400 O O . PRO A 1 182 ? 6.533 -6.224 -20.188 1.00 70.38 182 PRO A O 1
ATOM 1403 N N . GLN A 1 183 ? 4.347 -6.595 -20.602 1.00 66.44 183 GLN A N 1
ATOM 1404 C CA . GLN A 1 183 ? 4.563 -7.096 -21.948 1.00 66.44 183 GLN A CA 1
ATOM 1405 C C . GLN A 1 183 ? 5.161 -5.935 -22.731 1.00 66.44 183 GLN A C 1
ATOM 1407 O O . GLN A 1 183 ? 4.478 -4.941 -22.993 1.00 66.44 183 GLN A O 1
ATOM 1412 N N . GLN A 1 184 ? 6.458 -6.026 -23.037 1.00 60.81 184 GLN A N 1
ATOM 1413 C CA . GLN A 1 184 ? 7.103 -5.108 -23.958 1.00 60.81 184 GLN A CA 1
ATOM 1414 C C . GLN A 1 184 ? 6.284 -5.208 -25.238 1.00 60.81 184 GLN A C 1
ATOM 1416 O O . GLN A 1 184 ? 6.291 -6.238 -25.913 1.00 60.81 184 GLN A O 1
ATOM 1421 N N . ARG A 1 185 ? 5.479 -4.177 -25.514 1.00 57.09 185 ARG A N 1
ATOM 1422 C CA . ARG A 1 185 ? 4.826 -4.037 -26.807 1.00 57.09 185 ARG A CA 1
ATOM 1423 C C . ARG A 1 185 ? 5.973 -3.877 -27.784 1.00 57.09 185 ARG A C 1
ATOM 1425 O O . ARG A 1 185 ? 6.512 -2.784 -27.919 1.00 57.09 185 ARG A O 1
ATOM 1432 N N . ASN A 1 186 ? 6.399 -4.995 -28.363 1.00 60.88 186 ASN A N 1
ATOM 1433 C CA . ASN A 1 186 ? 7.384 -5.039 -29.422 1.00 60.88 186 ASN A CA 1
ATOM 1434 C C . ASN A 1 186 ? 6.826 -4.158 -30.534 1.00 60.88 186 ASN A C 1
ATOM 1436 O O . ASN A 1 186 ? 5.913 -4.557 -31.256 1.00 60.88 186 ASN A O 1
ATOM 1440 N N . GLY A 1 187 ? 7.305 -2.917 -30.582 1.00 59.72 187 GLY A N 1
ATOM 1441 C CA . GLY A 1 187 ? 7.028 -1.982 -31.651 1.00 59.72 187 GLY A CA 1
ATOM 1442 C C . GLY A 1 187 ? 7.663 -2.539 -32.908 1.00 59.72 187 GLY A C 1
ATOM 1443 O O . GLY A 1 187 ? 8.820 -2.258 -33.208 1.00 59.72 187 GLY A O 1
ATOM 1444 N N . GLU A 1 188 ? 6.911 -3.368 -33.619 1.00 62.25 188 GLU A N 1
ATOM 1445 C CA . GLU A 1 188 ? 7.182 -3.714 -35.001 1.00 62.25 188 GLU A CA 1
ATOM 1446 C C . GLU A 1 188 ? 6.935 -2.441 -35.820 1.00 62.25 188 GLU A C 1
ATOM 1448 O O . GLU A 1 188 ? 5.842 -2.183 -36.320 1.00 62.25 188 GLU A O 1
ATOM 1453 N N . VAL A 1 189 ? 7.950 -1.574 -35.864 1.00 64.62 189 VAL A N 1
ATOM 1454 C CA . VAL A 1 189 ? 8.017 -0.464 -36.812 1.00 64.62 189 VAL A CA 1
ATOM 1455 C C . VAL A 1 189 ? 8.207 -1.105 -38.183 1.00 64.62 189 VAL A C 1
ATOM 1457 O O . VAL A 1 189 ? 9.325 -1.447 -38.572 1.00 64.62 189 VAL 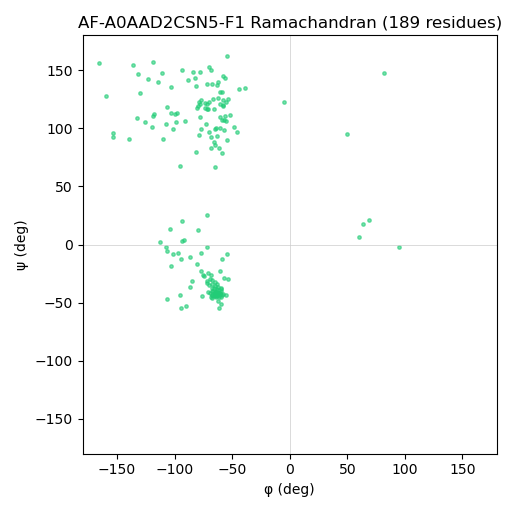A O 1
ATOM 1460 N N . GLN A 1 190 ? 7.098 -1.358 -38.880 1.00 59.09 190 GLN A N 1
ATOM 1461 C CA . GLN A 1 190 ? 7.135 -1.718 -40.293 1.00 59.09 190 GLN A CA 1
ATOM 1462 C C . GLN A 1 190 ? 7.631 -0.500 -41.082 1.00 59.09 190 GLN A C 1
ATOM 1464 O O . GLN A 1 190 ? 7.134 0.613 -40.901 1.00 59.09 190 GLN A O 1
ATOM 1469 N N . GLN A 1 191 ? 8.689 -0.756 -41.853 1.00 67.00 191 GLN A N 1
ATOM 1470 C CA . GLN A 1 191 ? 9.500 0.191 -42.623 1.00 67.00 191 GLN A CA 1
ATOM 1471 C C . GLN A 1 191 ? 8.72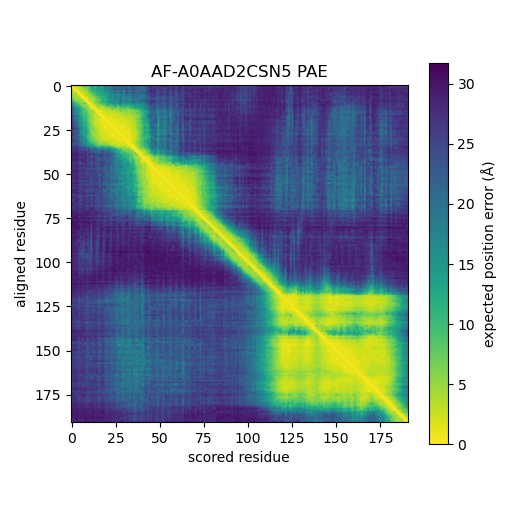6 0.868 -43.752 1.00 67.00 191 GLN A C 1
ATOM 1473 O O . GLN A 1 191 ? 7.847 0.201 -44.346 1.00 67.00 191 GLN A O 1
#

Mean predicted aligned error: 19.83 Å

Sequence (191 aa):
MADLINKDYLSNDGAFILTGVLVAGALIKYAYLSRCGRRTFEELMDPEEAEAQRQQKAAEERLCMQLVESIGPFKSTKSKQTSEEGDVEEGKDSRQEVEGSSDENDADTQDDHVRAFSNACAICLEEFEEGVNVVKSVATSSCPHIFHDTCLNEVILASTRKGIYSIPCPCCRQTFVETDPPQQRNGEVQQ

InterPro domains:
  IPR001841 Zinc finger, RING-type [PF13639] (120-173)
  IPR001841 Zinc finger, RING-type [PS50089] (121-173)
  IPR001841 Zinc finger, RING-type [SM00184] (121-172)
  IPR013083 Zinc finger, RING/FYVE/PHD-type [G3DSA:3.30.40.10] (105-188)
  IPR052788 RING-type E3 ubiquitin ligase ATL [PTHR45798] (21-178)

pLDDT: mean 74.0, std 16.1, range [45.78, 96.12]

Secondary structure (DSSP, 8-state):
-------TT--THHHHHHHHHHHHHHHHHHHHHHHHTTSSSTTTS-HHHHHHHHHHHHHHHHHHHHHHHHS---------PPP-----------------------------------SB-TTT-PBPPTT--EEE-SS-TT---EEEHHHHHHHHHHHHTTT--EEE-TTT-SEEEEPPP----------

Foldseek 3Di:
DDDDDDPPPPPPPVVVVVVVVVVVVVVVVVVVCVVVVPPPPLVPDDPVVVVVVVVVVVVVVVVVVVVVVVPPDDPDPDDDDDDDDDDDDDDDDDDDDDDDDDDDDPDPPPDPPPVPQPQAAPQVRHGDDPPFDKDFQPPDPPGGHIHGPVRVVVQCVVCVVVVHQQRADPPPRHRRGGDDDPPPPPPPPDD

Radius of gyration: 29.26 Å; Cα contacts (8 Å, |Δi|>4): 90; chains: 1; bounding box: 66×58×98 Å